Protein AF-A0A7S1FRH1-F1 (afdb_monomer)

Mean predicted aligned error: 16.36 Å

Organism: NCBI:txid216773

InterPro domains:
  IPR002782 Mut7-C RNAse domain [PF01927] (82-196)
  IPR052408 Exonuclease MUT-7-like [PTHR47765] (25-191)

Nearest PDB structures (foldseek):
  4v5o-assembly2_BV  TM=2.469E-01  e=6.487E+00  Tetrahymena thermophila

Sequence (197 aa):
DARRIAPWNWWMRDCENTEEEKEEEEGGARPQRPTKAREYVRRTEREEKRIRADPQYTSPERIFFQNRPPVRTEVAEELPRMRYLLDVTLNRLARWLRVIGVDAALETAEEEQRRTSTSPHFIIFDRCRRERRTLVTTSYKLLLRKDCPPGAHLVDPRASKERSLASLLLSHGAPVEPSRFLTRCTVCNGRIREVTD

Solvent-accessible surface area (backbone atoms only — not comparable to full-atom values): 12469 Å² total; per-residue (Å²): 137,82,78,87,72,82,71,79,78,70,76,76,73,71,80,84,76,85,88,86,84,87,82,88,80,85,89,76,100,62,87,75,75,77,51,72,66,59,54,49,54,55,48,52,55,51,50,52,53,53,51,67,67,38,94,84,54,72,52,73,68,56,54,54,64,75,64,57,72,79,84,75,90,73,83,86,86,68,71,83,76,71,30,38,35,26,42,67,92,41,51,70,58,36,29,52,38,8,40,51,39,39,52,36,42,65,54,48,73,66,42,50,52,41,62,74,42,92,56,92,64,51,64,58,41,55,49,23,63,76,69,64,26,36,42,36,35,70,55,66,75,58,64,72,37,90,74,44,57,82,78,51,42,80,42,65,83,84,52,54,70,68,57,45,50,51,50,57,30,59,77,67,69,54,82,87,47,80,91,34,41,59,40,20,34,55,86,79,51,44,76,56,73,91,78,85,133

Radius of gyration: 26.64 Å; Cα contacts (8 Å, |Δi|>4): 178; chains: 1; bounding box: 52×80×55 Å

Secondary structure (DSSP, 8-state):
----PPPGGGTTSSTT---------------PPPPHHHHHHHHHHHHHHHHHT-TT---HHHHHHHT------S--------EEEE-GGGHHHHHHHHHTT-EEEEPPHHHHHHHHSS-S--HHHHHHHHTT-EEEES-HHHHTSTTPPTT-EEPPTTS-HHHHHHHHHHHTT----GGGTTSB-TTT-PBP-----

Structure (mmCIF, N/CA/C/O backbone):
data_AF-A0A7S1FRH1-F1
#
_entry.id   AF-A0A7S1FRH1-F1
#
loop_
_atom_site.group_PDB
_atom_site.id
_atom_site.type_symbol
_atom_site.label_atom_id
_atom_site.label_alt_id
_atom_site.label_comp_id
_atom_site.label_asym_id
_atom_site.label_entity_id
_atom_site.label_seq_id
_atom_site.pdbx_PDB_ins_code
_atom_site.Cartn_x
_atom_site.Cartn_y
_atom_site.Cartn_z
_atom_site.occupancy
_atom_site.B_iso_or_equiv
_atom_site.auth_seq_id
_atom_site.auth_comp_id
_atom_site.auth_asym_id
_atom_site.auth_atom_id
_atom_site.pdbx_PDB_model_num
ATOM 1 N N . ASP A 1 1 ? -35.503 33.768 2.871 1.00 42.03 1 ASP A N 1
ATOM 2 C CA . ASP A 1 1 ? -34.164 34.178 3.336 1.00 42.03 1 ASP A CA 1
ATOM 3 C C . ASP A 1 1 ? -33.039 33.491 2.586 1.00 42.03 1 ASP A C 1
ATOM 5 O O . ASP A 1 1 ? -32.561 32.429 2.968 1.00 42.03 1 ASP A O 1
ATOM 9 N N . ALA A 1 2 ? -32.634 34.111 1.478 1.00 38.19 2 ALA A N 1
ATOM 10 C CA . ALA A 1 2 ? -31.498 33.688 0.674 1.00 38.19 2 ALA A CA 1
ATOM 11 C C . ALA A 1 2 ? -30.206 34.237 1.296 1.00 38.19 2 ALA A C 1
ATOM 13 O O . ALA A 1 2 ? -29.870 35.412 1.134 1.00 38.19 2 ALA A O 1
ATOM 14 N N . ARG A 1 3 ? -29.480 33.388 2.030 1.00 46.31 3 ARG A N 1
ATOM 15 C CA . ARG A 1 3 ? -28.110 33.691 2.462 1.00 46.31 3 ARG A CA 1
ATOM 16 C C . ARG A 1 3 ? -27.244 33.775 1.208 1.00 46.31 3 ARG A C 1
ATOM 18 O O . ARG A 1 3 ? -27.122 32.801 0.471 1.00 46.31 3 ARG A O 1
ATOM 25 N N . ARG A 1 4 ? -26.702 34.963 0.944 1.00 44.75 4 ARG A N 1
ATOM 26 C CA . ARG A 1 4 ? -25.815 35.246 -0.188 1.00 44.75 4 ARG A CA 1
ATOM 27 C C . ARG A 1 4 ? -24.555 34.387 -0.075 1.00 44.75 4 ARG A C 1
ATOM 29 O O . ARG A 1 4 ? -23.637 34.722 0.664 1.00 44.75 4 ARG A O 1
ATOM 36 N N . ILE A 1 5 ? -24.527 33.279 -0.804 1.00 50.09 5 ILE A N 1
ATOM 37 C CA . ILE A 1 5 ? -23.312 32.520 -1.089 1.00 50.09 5 ILE A CA 1
ATOM 38 C C . ILE A 1 5 ? -22.689 33.189 -2.315 1.00 50.09 5 ILE A C 1
ATOM 40 O O . ILE A 1 5 ? -23.324 33.254 -3.367 1.00 50.09 5 ILE A O 1
ATOM 44 N N . ALA A 1 6 ? -21.477 33.727 -2.186 1.00 41.53 6 ALA A N 1
ATOM 45 C CA . ALA A 1 6 ? -20.732 34.185 -3.353 1.00 41.53 6 ALA A CA 1
ATOM 46 C C . ALA A 1 6 ? -20.372 32.957 -4.219 1.00 41.53 6 ALA A C 1
ATOM 48 O O . ALA A 1 6 ? -19.821 31.989 -3.685 1.00 41.53 6 ALA A O 1
ATOM 49 N N . PRO A 1 7 ? -20.683 32.944 -5.527 1.00 40.53 7 PRO A N 1
ATOM 50 C CA . PRO A 1 7 ? -20.312 31.835 -6.388 1.00 40.53 7 PRO A CA 1
ATOM 51 C C . PRO A 1 7 ? -18.804 31.874 -6.650 1.00 40.53 7 PRO A C 1
ATOM 53 O O . PRO A 1 7 ? -18.269 32.879 -7.110 1.00 40.53 7 PRO A O 1
ATOM 56 N N . TRP A 1 8 ? -18.134 30.745 -6.421 1.00 45.72 8 TRP A N 1
ATOM 57 C CA . TRP A 1 8 ? -16.703 30.524 -6.673 1.00 45.72 8 TRP A CA 1
ATOM 58 C C . TRP A 1 8 ? -16.280 30.727 -8.147 1.00 45.72 8 TRP A C 1
ATOM 60 O O . TRP A 1 8 ? -15.094 30.763 -8.459 1.00 45.72 8 TRP A O 1
ATOM 70 N N . ASN A 1 9 ? -17.237 30.914 -9.060 1.00 44.22 9 ASN A N 1
ATOM 71 C CA . ASN A 1 9 ? -17.016 30.947 -10.507 1.00 44.22 9 ASN A CA 1
ATOM 72 C C . ASN A 1 9 ? -16.452 32.278 -11.044 1.00 44.22 9 ASN A C 1
ATOM 74 O O . ASN A 1 9 ? -16.172 32.370 -12.235 1.00 44.22 9 ASN A O 1
ATOM 78 N N . TRP A 1 10 ? -16.273 33.304 -10.205 1.00 41.53 10 TRP A N 1
ATOM 79 C CA . TRP A 1 10 ? -15.721 34.600 -10.635 1.00 41.53 10 TRP A CA 1
ATOM 80 C C . TRP A 1 10 ? -14.181 34.639 -10.631 1.00 41.53 10 TRP A C 1
ATOM 82 O O . TRP A 1 10 ? -13.584 35.444 -11.330 1.00 41.53 10 TRP A O 1
ATOM 92 N N . TRP A 1 11 ? -13.527 33.736 -9.891 1.00 46.59 11 TRP A N 1
ATOM 93 C CA . TRP A 1 11 ? -12.070 33.747 -9.685 1.00 46.59 11 TRP A CA 1
ATOM 94 C C . TRP A 1 11 ? -11.242 33.193 -10.854 1.00 46.59 11 TRP A C 1
ATOM 96 O O . TRP A 1 11 ? -10.048 33.458 -10.924 1.00 46.59 11 TRP A O 1
ATOM 106 N N . MET A 1 12 ? -11.840 32.417 -11.763 1.00 36.62 12 MET A N 1
ATOM 107 C CA . MET A 1 12 ? -11.086 31.705 -12.806 1.00 36.62 12 MET A CA 1
ATOM 108 C C . MET A 1 12 ? -11.053 32.407 -14.171 1.00 36.62 12 MET A C 1
ATOM 110 O O . MET A 1 12 ? -10.377 31.913 -15.065 1.00 36.62 12 MET A O 1
ATOM 114 N N . ARG A 1 13 ? -11.771 33.524 -14.364 1.00 42.50 13 ARG A N 1
ATOM 115 C CA . ARG A 1 13 ? -11.955 34.125 -15.702 1.00 42.50 13 ARG A CA 1
ATOM 116 C C . ARG A 1 13 ? -11.054 35.318 -16.036 1.00 42.50 13 ARG A C 1
ATOM 118 O O . ARG A 1 13 ? -10.971 35.658 -17.206 1.00 42.50 13 ARG A O 1
ATOM 125 N N . ASP A 1 14 ? -10.350 35.892 -15.060 1.00 43.25 14 ASP A N 1
ATOM 126 C CA . ASP A 1 14 ? -9.563 37.123 -15.269 1.00 43.25 14 ASP A CA 1
ATOM 127 C C . ASP A 1 14 ? -8.035 36.910 -15.243 1.00 43.25 14 ASP A C 1
ATOM 129 O O . ASP A 1 14 ? -7.277 37.865 -15.393 1.00 43.25 14 ASP A O 1
ATOM 133 N N . CYS A 1 15 ? -7.551 35.670 -15.093 1.00 42.31 15 CYS A N 1
ATOM 134 C CA . CYS A 1 15 ? -6.109 35.375 -15.112 1.00 42.31 15 CYS A CA 1
ATOM 135 C C . CYS A 1 15 ? -5.496 35.275 -16.522 1.00 42.31 15 CYS A C 1
ATOM 137 O O . CYS A 1 15 ? -4.286 35.112 -16.627 1.00 42.31 15 CYS A O 1
ATOM 139 N N . GLU A 1 16 ? -6.288 35.376 -17.593 1.00 40.81 16 GLU A N 1
ATOM 140 C CA . GLU A 1 16 ? -5.810 35.171 -18.972 1.00 40.81 16 GLU A CA 1
ATOM 141 C C . GLU A 1 16 ? -5.369 36.442 -19.718 1.00 40.81 16 GLU A C 1
ATOM 143 O O . GLU A 1 16 ? -4.969 36.336 -20.867 1.00 40.81 16 GLU A O 1
ATOM 148 N N . ASN A 1 17 ? -5.372 37.633 -19.107 1.00 43.00 17 ASN A N 1
ATOM 149 C CA . ASN A 1 17 ? -4.957 38.859 -19.806 1.00 43.00 17 ASN A CA 1
ATOM 150 C C . ASN A 1 17 ? -4.106 39.785 -18.931 1.00 43.00 17 ASN A C 1
ATOM 152 O O . ASN A 1 17 ? -4.596 40.813 -18.478 1.00 43.00 17 ASN A O 1
ATOM 156 N N . THR A 1 18 ? -2.830 39.455 -18.723 1.00 44.44 18 THR A N 1
ATOM 157 C CA . THR A 1 18 ? -1.786 40.450 -18.403 1.00 44.44 18 THR A CA 1
ATOM 158 C C . THR A 1 18 ? -0.398 39.895 -18.740 1.00 44.44 18 THR A C 1
ATOM 160 O O . THR A 1 18 ? 0.416 39.656 -17.851 1.00 44.44 18 THR A O 1
ATOM 163 N N . GLU A 1 19 ? -0.121 39.689 -20.022 1.00 47.28 19 GLU A N 1
ATOM 164 C CA . GLU A 1 19 ? 1.242 39.727 -20.557 1.00 47.28 19 GLU A CA 1
ATOM 165 C C . GLU A 1 19 ? 1.235 40.736 -21.699 1.00 47.28 19 GLU A C 1
ATOM 167 O O . GLU A 1 19 ? 0.733 40.429 -22.767 1.00 47.28 19 GLU A O 1
ATOM 172 N N . GLU A 1 20 ? 1.695 41.956 -21.429 1.00 49.91 20 GLU A N 1
ATOM 173 C CA . GLU A 1 20 ? 2.419 42.832 -22.361 1.00 49.91 20 GLU A CA 1
ATOM 174 C C . GLU A 1 20 ? 2.587 44.202 -21.700 1.00 49.91 20 GLU A C 1
ATOM 176 O O . GLU A 1 20 ? 1.616 44.849 -21.321 1.00 49.91 20 GLU A O 1
ATOM 181 N N . GLU A 1 21 ? 3.848 44.570 -21.463 1.00 45.78 21 GLU A N 1
ATOM 182 C CA . GLU A 1 21 ? 4.461 45.856 -21.836 1.00 45.78 21 GLU A CA 1
ATOM 183 C C . GLU A 1 21 ? 5.742 46.051 -21.005 1.00 45.78 21 G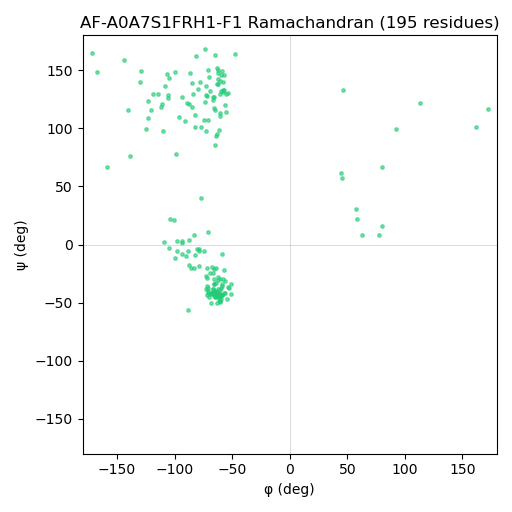LU A C 1
ATOM 185 O O . GLU A 1 21 ? 5.733 46.383 -19.817 1.00 45.78 21 GLU A O 1
ATOM 190 N N . LYS A 1 22 ? 6.873 45.777 -21.664 1.00 47.72 22 LYS A N 1
ATOM 191 C CA . LYS A 1 22 ? 8.167 46.394 -21.367 1.00 47.72 22 LYS A CA 1
ATOM 192 C C . LYS A 1 22 ? 8.148 47.789 -21.983 1.00 47.72 22 LYS A C 1
ATOM 194 O O . LYS A 1 22 ? 7.756 47.881 -23.136 1.00 47.72 22 LYS A O 1
ATOM 199 N N . GLU A 1 23 ? 8.690 48.786 -21.288 1.00 45.94 23 GLU A N 1
ATOM 200 C CA . GLU A 1 23 ? 9.647 49.729 -21.881 1.00 45.94 23 GLU A CA 1
ATOM 201 C C . GLU A 1 23 ? 10.352 50.588 -20.813 1.00 45.94 23 GLU A C 1
ATOM 203 O O . GLU A 1 23 ? 9.836 50.836 -19.721 1.00 45.94 23 GLU A O 1
ATOM 208 N N . GLU A 1 24 ? 11.589 50.923 -21.173 1.00 49.06 24 GLU A N 1
ATOM 209 C CA . GLU A 1 24 ? 12.577 51.883 -20.650 1.00 49.06 24 GLU A CA 1
ATOM 210 C C . GLU A 1 24 ? 11.959 53.290 -20.397 1.00 49.06 24 GLU A C 1
ATOM 212 O O . GLU A 1 24 ? 10.864 53.567 -20.863 1.00 49.06 24 GLU A O 1
ATOM 217 N N . GLU A 1 25 ? 12.485 54.282 -19.669 1.00 47.03 25 GLU A N 1
ATOM 218 C CA . GLU A 1 25 ? 13.816 54.692 -19.207 1.00 47.03 25 GLU A CA 1
ATOM 219 C C . GLU A 1 25 ? 13.632 55.881 -18.207 1.00 47.03 25 GLU A C 1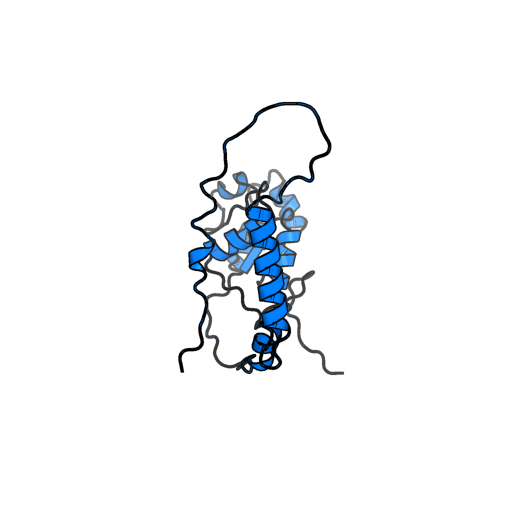
ATOM 221 O O . GLU A 1 25 ? 12.568 56.495 -18.138 1.00 47.03 25 GLU A O 1
ATOM 226 N N . GLU A 1 26 ? 14.692 56.182 -17.446 1.00 46.84 26 GLU A N 1
ATOM 227 C CA . GLU A 1 26 ? 15.150 57.480 -16.889 1.00 46.84 26 GLU A CA 1
ATOM 228 C C . GLU A 1 26 ? 14.235 58.514 -16.174 1.00 46.84 26 GLU A C 1
ATOM 230 O O . GLU A 1 26 ? 13.245 59.032 -16.677 1.00 46.84 26 GLU A O 1
ATOM 235 N N . GLY A 1 27 ? 14.744 58.991 -15.023 1.00 46.94 27 GLY A N 1
ATOM 236 C CA . GLY A 1 27 ? 14.661 60.409 -14.642 1.00 46.94 27 GLY A CA 1
ATOM 237 C C . GLY A 1 27 ? 13.467 60.862 -13.790 1.00 46.94 27 GLY A C 1
ATOM 238 O O . GLY A 1 27 ? 12.418 61.249 -14.293 1.00 46.94 27 GLY A O 1
ATOM 239 N N . GLY A 1 28 ? 13.689 60.987 -12.476 1.00 42.72 28 GLY A N 1
ATOM 240 C CA . GLY A 1 28 ? 12.886 61.850 -11.599 1.00 42.72 28 GLY A CA 1
ATOM 241 C C . GLY A 1 28 ? 12.042 61.108 -10.563 1.00 42.72 28 GLY A C 1
ATOM 242 O O . GLY A 1 28 ? 11.167 60.307 -10.881 1.00 42.72 28 GLY A O 1
ATOM 243 N N . ALA A 1 29 ? 12.280 61.420 -9.286 1.00 51.31 29 ALA A N 1
A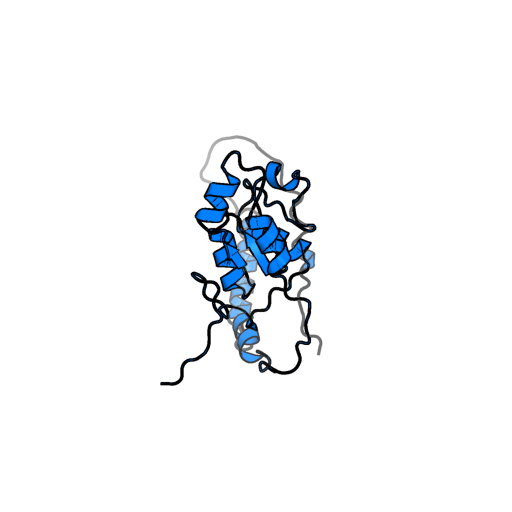TOM 244 C CA . ALA A 1 29 ? 11.495 60.934 -8.156 1.00 51.31 29 ALA A CA 1
AT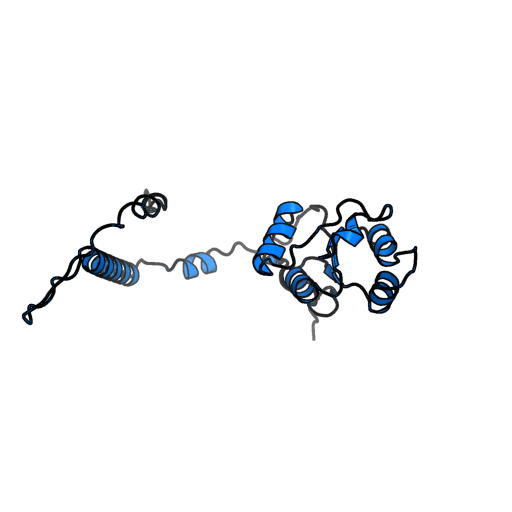OM 245 C C . ALA A 1 29 ? 10.054 61.475 -8.217 1.00 51.31 29 ALA A C 1
ATOM 247 O O . ALA A 1 29 ? 9.714 62.486 -7.605 1.00 51.31 29 ALA A O 1
ATOM 248 N N . ARG A 1 30 ? 9.189 60.783 -8.960 1.00 54.94 30 ARG A N 1
ATOM 249 C CA . ARG A 1 30 ? 7.737 60.954 -8.917 1.00 54.94 30 ARG A CA 1
ATOM 250 C C . ARG A 1 30 ? 7.152 59.749 -8.177 1.00 54.94 30 ARG A C 1
ATOM 252 O O . ARG A 1 30 ? 7.492 58.620 -8.528 1.00 54.94 30 ARG A O 1
ATOM 259 N N . PRO A 1 31 ? 6.297 59.932 -7.154 1.00 50.50 31 PRO A N 1
ATOM 260 C CA . PRO A 1 31 ? 5.700 58.799 -6.459 1.00 50.50 31 PRO A CA 1
ATOM 261 C C . PRO A 1 31 ? 4.877 57.987 -7.463 1.00 50.50 31 PRO A C 1
ATOM 263 O O . PRO A 1 31 ? 3.886 58.479 -8.009 1.00 50.50 31 PRO A O 1
ATOM 266 N N . GLN A 1 32 ? 5.323 56.758 -7.743 1.00 59.28 32 GLN A N 1
ATOM 267 C CA . GLN A 1 32 ? 4.631 55.842 -8.644 1.00 59.28 32 GLN A CA 1
ATOM 268 C C . GLN A 1 32 ? 3.201 55.644 -8.130 1.00 59.28 32 GLN A C 1
ATOM 270 O O . GLN A 1 32 ? 2.992 55.198 -6.996 1.00 59.28 32 GLN A O 1
ATOM 275 N N . ARG A 1 33 ? 2.205 56.001 -8.952 1.00 58.34 33 ARG A N 1
ATOM 276 C CA . ARG A 1 33 ? 0.802 55.698 -8.648 1.00 58.34 33 ARG A CA 1
ATOM 277 C C . ARG A 1 33 ? 0.677 54.179 -8.469 1.00 58.34 33 ARG A C 1
ATOM 279 O O . ARG A 1 33 ? 1.222 53.440 -9.289 1.00 58.34 33 ARG A O 1
ATOM 286 N N . PRO A 1 34 ? 0.005 53.692 -7.412 1.00 60.94 34 PRO A N 1
ATOM 287 C CA . PRO A 1 34 ? -0.174 52.260 -7.228 1.00 60.94 34 PRO A CA 1
ATOM 288 C C . PRO A 1 34 ? -0.885 51.680 -8.453 1.00 60.94 34 PRO A C 1
ATOM 290 O O . PRO A 1 34 ? -1.872 52.237 -8.928 1.00 60.94 34 PRO A O 1
ATOM 293 N N . THR A 1 35 ? -0.364 50.571 -8.976 1.00 70.06 35 THR A N 1
ATOM 294 C CA . THR A 1 35 ? -0.993 49.851 -10.086 1.00 70.06 35 THR A CA 1
ATOM 295 C C . THR A 1 35 ? -2.408 49.418 -9.690 1.00 70.06 35 THR A C 1
ATOM 297 O O . THR A 1 35 ? -2.666 49.130 -8.518 1.00 70.06 35 THR A O 1
ATOM 300 N N . LYS A 1 36 ? -3.331 49.332 -10.658 1.00 69.94 36 LYS A N 1
ATOM 301 C CA . LYS A 1 36 ? -4.733 48.925 -10.419 1.00 69.94 36 LYS A CA 1
ATOM 302 C C . LYS A 1 36 ? -4.840 47.613 -9.621 1.00 69.94 36 LYS A C 1
ATOM 304 O O . LYS A 1 36 ? -5.711 47.481 -8.767 1.00 69.94 36 LYS A O 1
ATOM 309 N N . ALA A 1 37 ? -3.896 46.688 -9.820 1.00 64.56 37 ALA A N 1
ATOM 310 C CA . ALA A 1 37 ? -3.788 45.443 -9.058 1.00 64.56 37 ALA A CA 1
ATOM 311 C C . ALA A 1 37 ? -3.527 45.667 -7.554 1.00 64.56 37 ALA A C 1
ATOM 313 O O . ALA A 1 37 ? -4.177 45.054 -6.710 1.00 64.56 37 ALA A O 1
ATOM 314 N N . ARG A 1 38 ? -2.623 46.588 -7.189 1.00 70.44 38 ARG A N 1
ATOM 315 C CA . ARG A 1 38 ? -2.344 46.927 -5.780 1.00 70.44 38 ARG A CA 1
ATOM 316 C C . ARG A 1 38 ? -3.538 47.585 -5.097 1.00 70.44 38 ARG A C 1
ATOM 318 O O . ARG A 1 38 ? -3.747 47.388 -3.901 1.00 70.44 38 ARG A O 1
ATOM 325 N N . GLU A 1 39 ? -4.309 48.372 -5.837 1.00 75.12 39 GLU A N 1
ATOM 326 C CA . GLU A 1 39 ? -5.514 49.015 -5.316 1.00 75.12 39 GLU A CA 1
ATOM 327 C C . GLU A 1 39 ? -6.652 48.004 -5.111 1.00 75.12 39 GLU A C 1
ATOM 329 O O . GLU A 1 39 ? -7.323 48.037 -4.078 1.00 75.12 39 GLU A O 1
ATOM 334 N N . TYR A 1 40 ? -6.792 47.040 -6.027 1.00 72.00 40 TYR A N 1
ATOM 335 C CA . TYR A 1 40 ? -7.721 45.920 -5.892 1.00 72.00 40 TYR A CA 1
ATOM 336 C C . TYR A 1 40 ? -7.415 45.061 -4.656 1.00 72.00 40 TYR A C 1
ATOM 338 O O . TYR A 1 40 ? -8.303 44.860 -3.831 1.00 72.00 40 TYR A O 1
ATOM 346 N N . VAL A 1 41 ? -6.155 44.649 -4.459 1.00 73.88 41 VAL A N 1
ATOM 347 C CA . VAL A 1 41 ? -5.734 43.853 -3.286 1.00 73.88 41 VAL A CA 1
ATOM 348 C C . VAL A 1 41 ? -6.004 44.594 -1.974 1.00 73.88 41 VAL A C 1
ATOM 350 O O . VAL A 1 41 ? -6.555 44.036 -1.031 1.00 73.88 41 VAL A O 1
ATOM 353 N N . ARG A 1 42 ? -5.698 45.895 -1.903 1.00 76.56 42 ARG A N 1
ATOM 354 C CA . ARG A 1 42 ? -5.994 46.689 -0.696 1.00 76.56 42 ARG A CA 1
ATOM 355 C C . ARG A 1 42 ? -7.492 46.798 -0.421 1.00 76.56 42 ARG A C 1
ATOM 357 O O . ARG A 1 42 ? -7.897 46.897 0.738 1.00 76.56 42 ARG A O 1
ATOM 364 N N . ARG A 1 43 ? -8.319 46.830 -1.470 1.00 74.81 43 ARG A N 1
ATOM 365 C CA . ARG A 1 43 ? -9.777 46.871 -1.342 1.00 74.81 43 ARG A CA 1
ATOM 366 C C . ARG A 1 43 ? -10.316 45.539 -0.828 1.00 74.81 43 ARG A C 1
ATOM 368 O O . ARG A 1 43 ? -11.110 45.561 0.107 1.00 74.81 43 ARG A O 1
ATOM 375 N N . THR A 1 44 ? -9.850 44.412 -1.364 1.00 70.38 44 THR A N 1
ATOM 376 C CA . THR A 1 44 ? -10.272 43.077 -0.913 1.00 70.38 44 THR A CA 1
ATOM 377 C C . THR A 1 44 ? -9.847 42.803 0.528 1.00 70.38 44 THR A C 1
ATOM 379 O O . THR A 1 44 ? -10.671 42.362 1.321 1.00 70.38 44 THR A O 1
ATOM 382 N N . GLU A 1 45 ? -8.630 43.179 0.928 1.00 80.06 45 GLU A N 1
ATOM 383 C CA . GLU A 1 45 ? -8.172 43.045 2.320 1.00 80.06 45 GLU A CA 1
ATOM 384 C C . GLU A 1 45 ? -9.011 43.872 3.308 1.00 80.06 45 GLU A C 1
ATOM 386 O O . GLU A 1 45 ? -9.272 43.441 4.435 1.00 80.06 45 GLU A O 1
ATOM 391 N N . ARG A 1 46 ? -9.438 45.080 2.913 1.00 81.12 46 ARG A N 1
ATOM 392 C CA . ARG A 1 46 ? -10.330 45.917 3.734 1.00 81.12 46 ARG A CA 1
ATOM 393 C C . ARG A 1 46 ? -11.721 45.306 3.849 1.00 81.12 46 ARG A C 1
ATOM 395 O O . ARG A 1 46 ? -12.289 45.324 4.939 1.00 81.12 46 ARG A O 1
ATOM 402 N N . GLU A 1 47 ? -12.246 44.767 2.753 1.00 77.25 47 GLU A N 1
ATOM 403 C CA . GLU A 1 47 ? -13.535 44.073 2.714 1.00 77.25 47 GLU A CA 1
ATOM 404 C C . GLU A 1 47 ? -13.511 42.833 3.626 1.00 77.25 47 GLU A C 1
ATOM 406 O O . GLU A 1 47 ? -1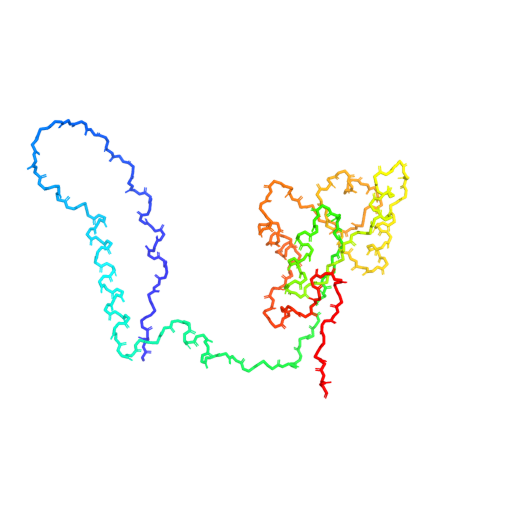4.371 42.689 4.492 1.00 77.25 47 GLU A O 1
ATOM 411 N N . GLU A 1 48 ? -12.474 41.994 3.533 1.00 76.19 48 GLU A N 1
ATOM 412 C CA . GLU A 1 48 ? -12.304 40.814 4.390 1.00 76.19 48 GLU A CA 1
ATOM 413 C C . GLU A 1 48 ? -12.179 41.175 5.870 1.00 76.19 48 GLU A C 1
ATOM 415 O O . GLU A 1 48 ? -12.808 40.537 6.718 1.00 76.19 48 GLU A O 1
ATOM 420 N N . LYS A 1 49 ? -11.399 42.212 6.204 1.00 81.19 49 LYS A N 1
ATOM 421 C CA . LYS A 1 49 ? -11.299 42.707 7.586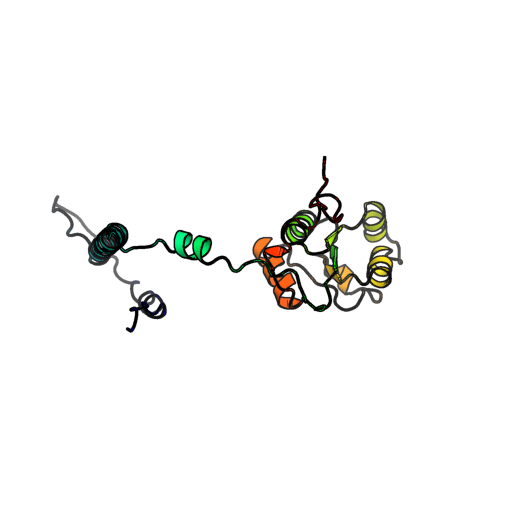 1.00 81.19 49 LYS A CA 1
ATOM 422 C C . LYS A 1 49 ? -12.651 43.171 8.112 1.00 81.19 49 LYS A C 1
ATOM 424 O O . LYS A 1 49 ? -12.964 42.913 9.269 1.00 81.19 49 LYS A O 1
ATOM 429 N N . ARG A 1 50 ? -13.454 43.825 7.270 1.00 81.00 50 ARG A N 1
ATOM 430 C CA . ARG A 1 50 ? -14.792 44.297 7.633 1.00 81.00 50 ARG A CA 1
ATOM 431 C C . ARG A 1 50 ? -15.760 43.137 7.858 1.00 81.00 50 ARG A C 1
ATOM 433 O O . ARG A 1 50 ? -16.482 43.159 8.845 1.00 81.00 50 ARG A O 1
ATOM 440 N N . ILE A 1 51 ? -15.722 42.113 7.005 1.00 75.38 51 ILE A N 1
ATOM 441 C CA . ILE A 1 51 ? -16.528 40.892 7.154 1.00 75.38 51 ILE A CA 1
ATOM 442 C C . ILE A 1 51 ? -16.146 40.146 8.439 1.00 75.38 51 ILE A C 1
ATOM 444 O O . ILE A 1 51 ? -17.023 39.752 9.195 1.00 75.38 51 ILE A O 1
ATOM 448 N N . ARG A 1 52 ? -14.849 39.994 8.735 1.00 75.69 52 ARG A N 1
ATOM 449 C CA . ARG A 1 52 ? -14.380 39.310 9.957 1.00 75.69 52 ARG A CA 1
ATOM 450 C C . ARG A 1 52 ? -14.669 40.076 11.249 1.00 75.69 52 ARG A C 1
ATOM 452 O O . ARG A 1 52 ? -14.707 39.454 12.306 1.00 75.69 52 ARG A O 1
ATOM 459 N N . ALA A 1 53 ? -14.815 41.398 11.175 1.00 78.81 53 ALA A N 1
ATOM 460 C CA . ALA A 1 53 ? -15.146 42.248 12.317 1.00 78.81 53 ALA A CA 1
ATOM 461 C C . ALA A 1 53 ? -16.653 42.289 12.627 1.00 78.81 53 ALA A C 1
ATOM 463 O O . ALA A 1 53 ? -17.037 42.838 13.659 1.00 78.81 53 ALA A O 1
ATOM 464 N N . ASP A 1 54 ? -17.502 41.736 11.756 1.00 81.19 54 ASP A N 1
ATOM 465 C CA . ASP A 1 54 ? -18.939 41.637 12.000 1.00 81.19 54 ASP A CA 1
ATOM 466 C C . ASP A 1 54 ? -19.206 40.672 13.178 1.00 81.19 54 ASP A C 1
ATOM 468 O O . ASP A 1 54 ? -18.792 39.511 13.121 1.00 81.19 54 ASP A O 1
ATOM 472 N N . PRO A 1 55 ? -19.913 41.098 14.243 1.00 76.62 55 PRO A N 1
ATOM 473 C CA . PRO A 1 55 ? -20.283 40.230 15.363 1.00 76.62 55 PRO A CA 1
ATOM 474 C C . PRO A 1 55 ? -21.099 38.994 14.956 1.00 76.62 55 PRO A C 1
ATOM 476 O O . PRO A 1 55 ? -21.135 38.010 15.696 1.00 76.62 55 PRO A O 1
ATOM 479 N N . GLN A 1 56 ? -21.765 39.038 13.799 1.00 76.06 56 GLN A N 1
ATOM 480 C CA . GLN A 1 56 ? -22.536 37.929 13.235 1.00 76.06 56 GLN A CA 1
ATOM 481 C C . GLN A 1 56 ? -21.690 36.998 12.351 1.00 76.06 56 GLN A C 1
ATOM 483 O O . GLN A 1 56 ? -22.182 35.955 11.915 1.00 76.06 56 GLN A O 1
ATOM 488 N N . TYR A 1 57 ? -20.419 37.328 12.093 1.00 70.69 57 TYR A N 1
ATOM 489 C CA . TYR A 1 57 ? -19.522 36.481 11.318 1.00 70.69 57 TYR A CA 1
ATOM 490 C C . TYR A 1 57 ? -19.070 35.268 12.133 1.00 70.69 57 TYR A C 1
ATOM 492 O O . TYR A 1 57 ? -18.226 35.332 13.029 1.00 70.69 57 TYR A O 1
ATOM 500 N N . THR A 1 58 ? -19.602 34.107 11.777 1.00 68.00 58 THR A N 1
ATOM 501 C CA . THR A 1 58 ? -19.074 32.819 12.220 1.00 68.00 58 THR A CA 1
ATOM 502 C C . THR A 1 58 ? -17.992 32.360 11.253 1.00 68.00 58 THR A C 1
ATOM 504 O O . THR A 1 58 ? -18.271 32.173 10.067 1.00 68.00 58 THR A O 1
ATOM 507 N N . SER A 1 59 ? -16.766 32.150 11.744 1.00 68.62 59 SER A N 1
ATOM 508 C CA . SER A 1 59 ? -15.690 31.644 10.890 1.00 68.62 59 SER A CA 1
ATOM 509 C C . SER A 1 59 ? -16.060 30.276 10.293 1.00 68.62 59 SER A C 1
ATOM 511 O O . SER A 1 59 ? -16.707 29.468 10.972 1.00 68.62 59 SER A O 1
ATOM 513 N N . PRO A 1 60 ? -15.631 29.973 9.055 1.00 65.81 60 PRO A N 1
ATOM 514 C CA . PRO A 1 60 ? -15.867 28.670 8.431 1.00 65.81 60 PRO A CA 1
ATOM 515 C C . PRO A 1 60 ? -15.416 27.491 9.305 1.00 65.81 60 PRO A C 1
ATOM 517 O O . PRO A 1 60 ? -16.109 26.482 9.398 1.00 65.81 60 PRO A O 1
ATOM 520 N N . GLU A 1 61 ? -14.300 27.651 10.021 1.00 61.59 61 GLU A N 1
ATOM 521 C CA . GLU A 1 61 ? -13.777 26.660 10.969 1.00 61.59 61 GLU A CA 1
ATOM 522 C C . GLU A 1 61 ? -14.736 26.416 12.142 1.00 61.59 61 GLU A C 1
ATOM 524 O O . GLU A 1 61 ? -14.970 25.275 12.540 1.00 61.59 61 GLU A O 1
ATOM 529 N N . ARG A 1 62 ? -15.348 27.479 12.678 1.00 62.38 62 ARG A N 1
ATOM 530 C CA . ARG A 1 62 ? -16.291 27.385 13.798 1.00 62.38 62 ARG A CA 1
ATOM 531 C C . ARG A 1 62 ? -17.612 26.745 13.371 1.00 62.38 62 ARG A C 1
ATOM 533 O O . ARG A 1 62 ? -18.151 25.934 14.121 1.00 62.38 62 ARG A O 1
ATOM 540 N N . ILE A 1 63 ? -18.083 27.034 12.154 1.00 63.09 63 ILE A N 1
ATOM 541 C CA . ILE A 1 63 ? -19.247 26.368 11.540 1.00 63.09 63 ILE A CA 1
ATOM 542 C C . ILE A 1 63 ? -18.978 24.867 11.377 1.00 63.09 63 ILE A C 1
ATOM 544 O O . ILE A 1 63 ? -19.855 24.051 11.667 1.00 63.09 63 ILE A O 1
ATOM 548 N N . PHE A 1 64 ? -17.767 24.501 10.949 1.00 56.34 64 PHE A N 1
ATOM 549 C CA . PHE A 1 64 ? -17.361 23.109 10.766 1.00 56.34 64 PHE A CA 1
ATOM 550 C C . PHE A 1 64 ? -17.316 22.335 12.093 1.00 56.34 64 PHE A C 1
ATOM 552 O O . PHE A 1 64 ? -17.785 21.201 12.160 1.00 56.34 64 PHE A O 1
ATOM 559 N N . PHE A 1 65 ? -16.820 22.956 13.169 1.00 58.25 65 PHE A N 1
ATOM 560 C CA . PHE A 1 65 ? -16.785 22.338 14.500 1.00 58.25 65 PHE A CA 1
ATOM 561 C C . PHE A 1 65 ? -18.169 22.208 15.149 1.00 58.25 65 PHE A C 1
ATOM 563 O O . PHE A 1 65 ? -18.463 21.173 15.744 1.00 58.25 65 PHE A O 1
ATOM 570 N N . GLN A 1 66 ? -19.022 23.231 15.039 1.00 61.91 66 GLN A N 1
ATOM 571 C CA . GLN A 1 66 ? -20.340 23.241 15.690 1.00 61.91 66 GLN A CA 1
ATOM 572 C C . GLN A 1 66 ? -21.352 22.303 15.027 1.00 61.91 66 GLN A C 1
ATOM 574 O O . GLN A 1 66 ? -22.242 21.799 15.702 1.00 61.91 66 GLN A O 1
ATOM 579 N N . ASN A 1 67 ? -21.200 22.036 13.728 1.00 58.25 67 ASN A N 1
ATOM 580 C CA . ASN A 1 67 ? -22.097 21.158 12.978 1.00 58.25 67 ASN A CA 1
ATOM 581 C C . ASN A 1 67 ? -21.488 19.783 12.704 1.00 58.25 67 ASN A C 1
ATOM 583 O O . ASN A 1 67 ? -21.910 19.121 11.757 1.00 58.25 67 ASN A O 1
ATOM 587 N N . ARG A 1 68 ? -20.494 19.342 13.490 1.00 48.88 68 ARG A N 1
ATOM 588 C CA . ARG A 1 68 ? -19.950 17.990 13.348 1.00 48.88 68 ARG A CA 1
ATOM 589 C C . ARG A 1 68 ? -21.091 17.000 13.610 1.00 48.88 68 ARG A C 1
ATOM 591 O O . ARG A 1 68 ? -21.545 16.919 14.753 1.00 48.88 68 ARG A O 1
ATOM 598 N N . PRO A 1 69 ? -21.581 16.267 12.594 1.00 46.53 69 PRO A N 1
ATOM 599 C CA . PRO A 1 69 ? -22.641 15.305 12.829 1.00 46.53 69 PRO A CA 1
ATOM 600 C C . PRO A 1 69 ? -22.132 14.268 13.840 1.00 46.53 69 PRO A C 1
ATOM 602 O O . PRO A 1 69 ? -20.952 13.894 13.776 1.00 46.53 69 PRO A O 1
ATOM 605 N N . PRO A 1 70 ? -22.974 13.810 14.786 1.00 50.78 70 PRO A N 1
ATOM 606 C CA . PRO A 1 70 ? -22.590 12.726 15.675 1.00 50.78 70 PRO A CA 1
ATOM 607 C C . PRO A 1 70 ? -22.178 11.536 14.811 1.00 50.78 70 PRO A C 1
ATOM 609 O O . PRO A 1 70 ? -22.889 11.172 13.871 1.00 50.78 70 PRO A O 1
ATOM 612 N N . VAL A 1 71 ? -21.005 10.966 15.097 1.00 50.78 71 VAL A N 1
ATOM 613 C CA . VAL A 1 71 ? -20.512 9.768 14.414 1.00 50.78 71 VAL A CA 1
ATOM 614 C C . VAL A 1 71 ? -21.482 8.642 14.755 1.00 50.78 71 VAL A C 1
ATOM 616 O O . VAL A 1 71 ? -21.386 8.017 15.806 1.00 50.78 71 VAL A O 1
ATOM 619 N N . ARG A 1 72 ? -22.481 8.434 13.896 1.00 45.44 72 ARG A N 1
ATOM 620 C CA . ARG A 1 72 ? -23.349 7.265 13.952 1.00 45.44 72 ARG A CA 1
ATOM 621 C C . ARG A 1 72 ? -22.522 6.089 13.459 1.00 45.44 72 ARG A C 1
ATOM 623 O O . ARG A 1 72 ? -22.332 5.905 12.261 1.00 45.44 72 ARG A O 1
ATOM 630 N N . THR A 1 73 ? -21.983 5.343 14.412 1.00 55.28 73 THR A N 1
ATOM 631 C CA . THR A 1 73 ? -21.150 4.154 14.211 1.00 55.28 73 THR A CA 1
ATOM 632 C C . THR A 1 73 ? -21.996 2.943 13.838 1.00 55.28 73 THR A C 1
ATOM 634 O O . THR A 1 73 ? -21.757 1.870 14.360 1.00 55.28 73 THR A O 1
ATOM 637 N N . GLU A 1 74 ? -23.022 3.061 12.998 1.00 55.38 74 GLU A N 1
ATOM 638 C CA . GLU A 1 74 ? -23.882 1.909 12.720 1.00 55.38 74 GLU A CA 1
ATOM 639 C C . GLU A 1 74 ? -24.257 1.882 11.237 1.00 55.38 74 GLU A C 1
ATOM 641 O O . GLU A 1 74 ? -24.924 2.777 10.726 1.00 55.38 74 GLU A O 1
ATOM 646 N N . VAL A 1 75 ? -23.784 0.819 10.576 1.00 46.00 75 VAL A N 1
ATOM 647 C CA . VAL A 1 75 ? -24.037 0.394 9.188 1.00 46.00 75 VAL A CA 1
ATOM 648 C C . VAL A 1 75 ? -23.238 1.107 8.079 1.00 46.00 75 VAL A C 1
ATOM 650 O O . VAL A 1 75 ? -23.786 1.761 7.200 1.00 46.00 75 VAL A O 1
ATOM 653 N N . ALA A 1 76 ? -21.916 0.902 8.051 1.00 47.16 76 ALA A N 1
ATOM 654 C CA . ALA A 1 76 ? -21.158 0.959 6.795 1.00 47.16 76 ALA A CA 1
ATOM 655 C C . ALA A 1 76 ? -20.934 -0.477 6.298 1.00 47.16 76 ALA A C 1
ATOM 657 O O . ALA A 1 76 ? -19.865 -1.060 6.512 1.00 47.16 76 ALA A O 1
ATOM 658 N N . GLU A 1 77 ? -21.969 -1.069 5.700 1.00 47.66 77 GLU A N 1
ATOM 659 C CA . GLU A 1 77 ? -21.854 -2.335 4.973 1.00 47.66 77 GLU A CA 1
ATOM 660 C C . GLU A 1 77 ? -20.925 -2.153 3.761 1.00 47.66 77 GLU A C 1
ATOM 662 O O . GLU A 1 77 ? -21.277 -1.640 2.706 1.00 47.66 77 GLU A O 1
ATOM 667 N N . GLU A 1 78 ? -19.668 -2.501 4.022 1.00 54.28 78 GLU A N 1
ATOM 668 C CA . GLU A 1 78 ? -18.728 -3.240 3.180 1.00 54.28 78 GLU A CA 1
ATOM 669 C C . GLU A 1 78 ? -18.619 -2.866 1.697 1.00 54.28 78 GLU A C 1
ATOM 671 O O . GLU A 1 78 ? -18.682 -3.722 0.815 1.00 54.28 78 GLU A O 1
ATOM 676 N N . LEU A 1 79 ? -18.221 -1.622 1.406 1.00 51.69 79 LEU A N 1
ATOM 677 C CA . LEU A 1 79 ? -17.333 -1.454 0.254 1.00 51.69 79 LEU A CA 1
ATOM 678 C C . LEU A 1 79 ? -16.125 -2.396 0.440 1.00 51.69 79 LEU A C 1
ATOM 680 O O . LEU A 1 79 ? -15.525 -2.402 1.528 1.00 51.69 79 LEU A O 1
ATOM 684 N N . PRO A 1 80 ? -15.756 -3.200 -0.578 1.00 58.16 80 PRO A N 1
ATOM 685 C CA . PRO A 1 80 ? -14.648 -4.134 -0.471 1.00 58.16 80 PRO A CA 1
ATOM 686 C C . PRO A 1 80 ? -13.392 -3.368 -0.065 1.00 58.16 80 PRO A C 1
ATOM 688 O O . PRO A 1 80 ? -12.887 -2.500 -0.779 1.00 58.16 80 PRO A O 1
ATOM 691 N N . ARG A 1 81 ? -12.905 -3.655 1.146 1.00 77.94 81 ARG A N 1
ATOM 692 C CA . ARG A 1 81 ? -11.781 -2.924 1.726 1.00 77.94 81 ARG A CA 1
ATOM 693 C C . ARG A 1 81 ? -10.515 -3.306 0.974 1.00 77.94 81 ARG A C 1
ATOM 695 O O . ARG A 1 81 ? -9.988 -4.401 1.172 1.00 77.94 81 ARG A O 1
ATOM 702 N N . MET A 1 82 ? -10.019 -2.386 0.151 1.00 89.06 82 MET A N 1
ATOM 703 C CA . MET A 1 82 ? -8.754 -2.565 -0.554 1.00 89.06 82 MET A CA 1
ATOM 704 C C . MET A 1 82 ? -7.621 -2.801 0.444 1.00 89.06 82 MET A C 1
ATOM 706 O O . MET A 1 82 ? -7.476 -2.088 1.444 1.00 89.06 82 MET A O 1
ATOM 710 N N . ARG A 1 83 ? -6.831 -3.838 0.168 1.00 94.75 83 ARG A N 1
ATOM 711 C CA . ARG A 1 83 ? -5.632 -4.188 0.925 1.00 94.75 83 ARG A CA 1
ATOM 712 C C . ARG A 1 83 ? -4.449 -4.107 -0.016 1.00 94.75 83 ARG A C 1
ATOM 714 O O . ARG A 1 83 ? -4.478 -4.716 -1.080 1.00 94.75 83 ARG A O 1
ATOM 721 N N . TYR A 1 84 ? -3.407 -3.402 0.388 1.00 97.25 84 TYR A N 1
ATOM 722 C CA . TYR A 1 84 ? -2.212 -3.219 -0.426 1.00 97.25 84 TYR A CA 1
ATOM 723 C C . TYR A 1 84 ? -1.047 -4.043 0.119 1.00 97.25 84 TYR A C 1
ATOM 725 O O . TYR A 1 84 ? -0.929 -4.250 1.334 1.00 97.25 84 TYR A O 1
ATOM 733 N N . LEU A 1 85 ? -0.196 -4.518 -0.785 1.00 97.69 85 LEU A N 1
ATOM 734 C CA . LEU A 1 85 ? 1.151 -5.001 -0.502 1.00 97.69 85 LEU A CA 1
ATOM 735 C C . LEU A 1 85 ? 2.114 -4.140 -1.316 1.00 97.69 85 LEU A C 1
ATOM 737 O O . LEU A 1 85 ? 2.035 -4.124 -2.540 1.00 97.69 85 LEU A O 1
ATOM 741 N N . LEU A 1 86 ? 2.964 -3.380 -0.638 1.00 97.75 86 LEU A N 1
ATOM 742 C CA . LEU A 1 86 ? 3.886 -2.439 -1.260 1.00 97.75 86 LEU A CA 1
ATOM 743 C C . LEU A 1 86 ? 5.305 -3.004 -1.243 1.00 97.75 86 LEU A C 1
ATOM 745 O O . LEU A 1 86 ? 5.702 -3.611 -0.248 1.00 97.75 86 LEU A O 1
ATOM 749 N N . ASP A 1 87 ? 6.078 -2.756 -2.299 1.00 94.69 87 ASP A N 1
ATOM 750 C CA . ASP A 1 87 ? 7.523 -3.006 -2.255 1.00 94.69 87 ASP A CA 1
ATOM 751 C C . ASP A 1 87 ? 8.230 -2.080 -1.239 1.00 94.69 87 ASP A C 1
ATOM 753 O O . ASP A 1 87 ? 7.686 -1.057 -0.802 1.00 94.69 87 ASP A O 1
ATOM 757 N N . VAL A 1 88 ? 9.455 -2.429 -0.843 1.00 94.19 88 VAL A N 1
ATOM 758 C CA . VAL A 1 88 ? 10.203 -1.745 0.222 1.00 94.19 88 VAL A CA 1
ATOM 759 C C . VAL A 1 88 ? 10.480 -0.279 -0.121 1.00 94.19 88 VAL A C 1
ATOM 761 O O . VAL A 1 88 ? 10.537 0.578 0.767 1.00 94.19 88 VAL A O 1
ATOM 764 N N . THR A 1 89 ? 10.577 0.044 -1.417 1.00 92.69 89 THR A N 1
ATOM 765 C CA . THR A 1 89 ? 10.858 1.402 -1.906 1.00 92.69 89 THR A CA 1
ATOM 766 C C . THR A 1 89 ? 9.705 2.361 -1.608 1.00 92.69 89 THR A C 1
ATOM 768 O O . THR A 1 89 ? 9.886 3.579 -1.531 1.00 92.69 89 THR A O 1
ATOM 771 N N . LEU A 1 90 ? 8.515 1.815 -1.351 1.00 96.62 90 LEU A N 1
ATOM 772 C CA . LEU A 1 90 ? 7.289 2.543 -1.063 1.00 96.62 90 LEU A CA 1
ATOM 773 C C . LEU A 1 90 ? 6.945 2.595 0.436 1.00 96.62 90 LEU A C 1
ATOM 775 O O . LEU A 1 90 ? 5.808 2.907 0.795 1.00 96.62 90 LEU A O 1
ATOM 779 N N . ASN A 1 91 ? 7.913 2.390 1.338 1.00 96.19 91 ASN A N 1
ATOM 780 C CA . ASN A 1 91 ? 7.704 2.443 2.796 1.00 96.19 91 ASN A CA 1
ATOM 781 C C . ASN A 1 91 ? 6.986 3.727 3.268 1.00 96.19 91 ASN A C 1
ATOM 783 O O . ASN A 1 91 ? 6.054 3.675 4.071 1.00 96.19 91 ASN A O 1
ATOM 787 N N . ARG A 1 92 ? 7.355 4.898 2.727 1.00 96.25 92 ARG A N 1
ATOM 788 C CA . ARG A 1 92 ? 6.682 6.167 3.064 1.00 96.25 92 ARG A CA 1
ATOM 789 C C . ARG A 1 92 ? 5.208 6.166 2.648 1.00 96.25 92 ARG A C 1
ATOM 791 O O . ARG A 1 92 ? 4.362 6.589 3.430 1.00 96.25 92 ARG A O 1
ATOM 798 N N . LEU A 1 93 ? 4.901 5.653 1.456 1.00 97.31 93 LEU A N 1
ATOM 799 C CA . LEU A 1 93 ? 3.528 5.542 0.964 1.00 97.31 93 LEU A CA 1
ATOM 800 C C . LEU A 1 93 ? 2.719 4.547 1.810 1.00 97.31 93 LEU A C 1
ATOM 802 O O . LEU A 1 93 ? 1.582 4.839 2.172 1.00 97.31 93 LEU A O 1
ATOM 806 N N . ALA A 1 94 ? 3.324 3.425 2.210 1.00 97.44 94 ALA A N 1
ATOM 807 C CA . ALA A 1 94 ? 2.698 2.450 3.102 1.00 97.44 94 ALA A CA 1
ATOM 808 C C . ALA A 1 94 ? 2.312 3.078 4.451 1.00 97.44 94 ALA A C 1
ATOM 810 O O . ALA A 1 94 ? 1.199 2.875 4.936 1.00 97.44 94 ALA A O 1
ATOM 811 N N . ARG A 1 95 ? 3.198 3.890 5.042 1.00 97.56 95 ARG A N 1
ATOM 812 C CA . ARG A 1 95 ? 2.905 4.629 6.282 1.00 97.56 95 ARG A CA 1
ATOM 813 C C . ARG A 1 95 ? 1.730 5.585 6.108 1.00 97.56 95 ARG A C 1
ATOM 815 O O . ARG A 1 95 ? 0.865 5.628 6.974 1.00 97.56 95 ARG A O 1
ATOM 822 N N . TRP A 1 96 ? 1.667 6.311 4.996 1.00 97.44 96 TRP A N 1
ATOM 823 C CA . TRP A 1 96 ? 0.575 7.249 4.722 1.00 97.44 96 TRP A CA 1
ATOM 824 C C . TRP A 1 96 ? -0.766 6.551 4.509 1.00 97.44 96 TRP A C 1
ATOM 826 O O . TRP A 1 96 ? -1.765 6.977 5.080 1.00 97.44 96 TRP A O 1
ATOM 836 N N . LEU A 1 97 ? -0.779 5.430 3.786 1.00 97.00 97 LEU A N 1
ATOM 837 C CA . LEU A 1 97 ? -1.966 4.581 3.660 1.00 97.00 97 LEU A CA 1
ATOM 838 C C . LEU A 1 97 ? -2.468 4.113 5.037 1.00 97.00 97 LEU A C 1
ATOM 840 O O . LEU A 1 97 ? -3.665 4.157 5.312 1.00 97.00 97 LEU A O 1
ATOM 844 N N . ARG A 1 98 ? -1.561 3.736 5.945 1.00 96.81 98 ARG A N 1
ATOM 845 C CA . ARG A 1 98 ? -1.928 3.342 7.317 1.00 96.81 98 ARG A CA 1
ATOM 846 C C . ARG A 1 98 ? -2.493 4.507 8.129 1.00 96.81 98 ARG A C 1
ATOM 848 O O . ARG A 1 98 ? -3.454 4.296 8.863 1.00 96.81 98 ARG A O 1
ATOM 855 N N . VAL A 1 99 ? -1.953 5.724 7.975 1.00 96.75 99 VAL A N 1
ATOM 856 C CA . VAL A 1 99 ? -2.488 6.936 8.630 1.00 96.75 99 VAL A CA 1
ATOM 857 C C . VAL A 1 99 ? -3.955 7.146 8.269 1.00 96.75 99 VAL A C 1
ATOM 859 O O . VAL A 1 99 ? -4.753 7.423 9.158 1.00 96.75 99 VAL A O 1
ATOM 862 N N . ILE A 1 100 ? -4.334 6.938 7.006 1.00 95.38 100 ILE A N 1
ATOM 863 C CA . ILE A 1 100 ? -5.729 7.068 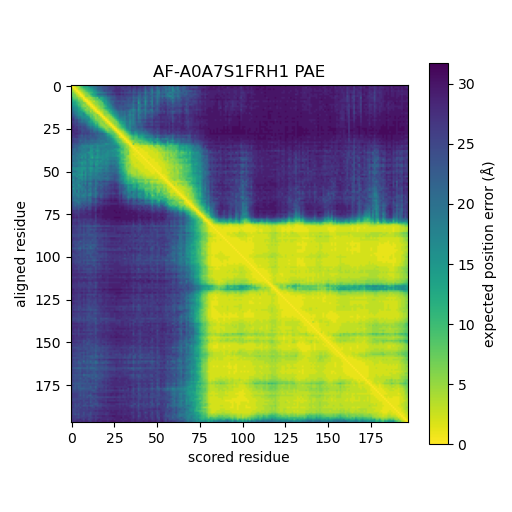6.556 1.00 95.38 100 ILE A CA 1
ATOM 864 C C . ILE A 1 100 ? -6.586 5.810 6.813 1.00 95.38 100 ILE A C 1
ATOM 866 O O . ILE A 1 100 ? -7.721 5.727 6.353 1.00 95.38 100 ILE A O 1
ATOM 870 N N . GLY A 1 101 ? -6.068 4.811 7.540 1.00 94.25 101 GLY A N 1
ATOM 871 C CA . GLY A 1 101 ? -6.821 3.608 7.923 1.00 94.25 101 GLY A CA 1
ATOM 872 C C . GLY A 1 101 ? -6.942 2.533 6.841 1.00 94.25 101 GLY A C 1
ATOM 873 O O . GLY A 1 101 ? -7.792 1.632 6.944 1.00 94.25 101 GLY A O 1
ATOM 874 N N . VAL A 1 102 ? -6.112 2.613 5.800 1.00 95.06 102 VAL A N 1
ATOM 875 C CA . VAL A 1 102 ? -6.010 1.597 4.750 1.00 95.06 102 VAL A CA 1
ATOM 876 C C . VAL A 1 102 ? -5.047 0.495 5.190 1.00 95.06 102 VAL A C 1
ATOM 878 O O . VAL A 1 102 ? -3.994 0.747 5.774 1.00 95.06 102 VAL A O 1
ATOM 881 N N . ASP A 1 103 ? -5.415 -0.754 4.905 1.00 95.62 103 ASP A N 1
ATOM 882 C CA . ASP A 1 103 ? -4.586 -1.915 5.213 1.00 95.62 103 ASP A CA 1
ATOM 883 C C . ASP A 1 103 ? -3.443 -2.027 4.195 1.00 95.62 103 ASP A C 1
ATOM 885 O O . ASP A 1 103 ? -3.636 -2.499 3.075 1.00 95.62 103 ASP A O 1
ATOM 889 N N . ALA A 1 104 ? -2.250 -1.595 4.591 1.00 97.00 104 ALA A N 1
ATOM 890 C CA . ALA A 1 104 ? -1.073 -1.572 3.732 1.00 97.00 104 ALA A CA 1
ATOM 891 C C . ALA A 1 104 ? 0.071 -2.368 4.368 1.00 97.00 104 ALA A C 1
ATOM 893 O O . ALA A 1 104 ? 0.685 -1.944 5.352 1.00 97.00 104 ALA A O 1
ATOM 894 N N . ALA A 1 105 ? 0.378 -3.529 3.800 1.00 97.44 105 ALA A N 1
ATOM 895 C CA . ALA A 1 105 ? 1.557 -4.311 4.149 1.00 97.44 105 ALA A CA 1
ATOM 896 C C . ALA A 1 105 ? 2.762 -3.837 3.327 1.00 97.44 105 ALA A C 1
ATOM 898 O O . ALA A 1 105 ? 2.606 -3.405 2.189 1.00 97.44 105 ALA A O 1
ATOM 899 N N . LEU A 1 106 ? 3.951 -3.922 3.917 1.00 97.12 106 LEU A N 1
ATOM 900 C CA . LEU A 1 106 ? 5.213 -3.778 3.195 1.00 97.12 106 LEU A CA 1
ATOM 901 C C . LEU A 1 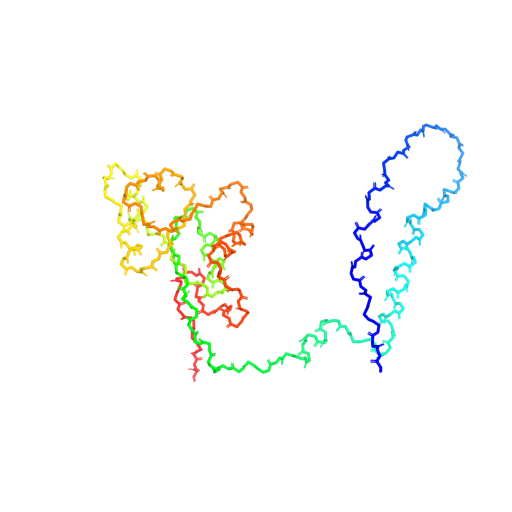106 ? 5.756 -5.184 2.918 1.00 97.12 106 LEU A C 1
ATOM 903 O O . LEU A 1 106 ? 5.504 -6.099 3.717 1.00 97.12 106 LEU A O 1
ATOM 907 N N . GLU A 1 107 ? 6.472 -5.358 1.813 1.00 95.50 107 GLU A N 1
ATOM 908 C CA . GLU A 1 107 ? 7.265 -6.563 1.589 1.00 95.50 107 GLU A CA 1
ATOM 909 C C . GLU A 1 107 ? 8.274 -6.749 2.732 1.00 95.50 107 GLU A C 1
ATOM 911 O O . GLU A 1 107 ? 8.758 -5.793 3.344 1.00 95.50 107 GLU A O 1
ATOM 916 N N . THR A 1 108 ? 8.529 -8.002 3.069 1.00 95.25 108 THR A N 1
ATOM 917 C CA . THR A 1 108 ? 9.534 -8.399 4.055 1.00 95.25 108 THR A CA 1
ATOM 918 C C . THR A 1 108 ? 10.926 -8.415 3.425 1.00 95.25 108 THR A C 1
ATOM 920 O O . THR A 1 108 ? 11.064 -8.495 2.206 1.00 95.25 108 THR A O 1
ATOM 923 N N . ALA A 1 109 ? 11.969 -8.398 4.259 1.00 93.62 109 ALA A N 1
ATOM 924 C CA . ALA A 1 109 ? 13.351 -8.491 3.784 1.00 93.62 109 ALA A CA 1
ATOM 925 C C . ALA A 1 109 ? 13.612 -9.785 2.983 1.00 93.62 109 ALA A C 1
ATOM 927 O O . ALA A 1 109 ? 14.327 -9.766 1.985 1.00 93.62 109 ALA A O 1
ATOM 928 N N . GLU A 1 110 ? 12.986 -10.900 3.376 1.00 92.75 110 GLU A N 1
ATOM 929 C CA . GLU A 1 110 ? 13.075 -12.162 2.635 1.00 92.75 110 GLU A CA 1
ATOM 930 C C . GLU A 1 110 ? 12.406 -12.058 1.254 1.00 92.75 110 GLU A C 1
ATOM 932 O O . GLU A 1 110 ? 12.976 -12.490 0.249 1.00 92.75 110 GLU A O 1
ATOM 937 N N . GLU A 1 111 ? 11.216 -11.451 1.182 1.00 93.94 111 GLU A N 1
ATOM 938 C CA . GLU A 1 111 ? 10.508 -11.217 -0.083 1.00 93.94 111 GLU A CA 1
ATOM 939 C C . GLU A 1 111 ? 11.315 -10.308 -1.019 1.00 93.94 111 GLU A C 1
ATOM 941 O O . GLU A 1 111 ? 11.442 -10.622 -2.204 1.00 93.94 111 GLU A O 1
ATOM 946 N N . GLU A 1 112 ? 11.913 -9.234 -0.496 1.00 93.00 112 GLU A N 1
ATOM 947 C CA . GLU A 1 112 ? 12.800 -8.340 -1.246 1.00 93.00 112 GLU A CA 1
ATOM 948 C C . GLU A 1 112 ? 14.027 -9.084 -1.790 1.00 93.00 112 GLU A C 1
ATOM 950 O O . GLU A 1 112 ? 14.350 -8.984 -2.980 1.00 93.00 112 GLU A O 1
ATOM 955 N N . GLN A 1 113 ? 14.708 -9.857 -0.941 1.00 91.62 113 GLN A N 1
ATOM 956 C CA . GLN A 1 113 ? 15.900 -10.606 -1.333 1.00 91.62 113 GLN A CA 1
ATOM 957 C C . GLN A 1 113 ? 15.569 -11.632 -2.422 1.00 91.62 113 GLN A C 1
ATOM 959 O O . GLN A 1 113 ? 16.259 -11.726 -3.437 1.00 91.62 113 GLN A O 1
ATOM 964 N N . ARG A 1 114 ? 14.465 -12.370 -2.268 1.00 90.19 114 ARG A N 1
ATOM 965 C CA . ARG A 1 114 ? 13.996 -13.326 -3.280 1.00 90.19 114 ARG A CA 1
ATOM 966 C C . ARG A 1 114 ? 13.610 -12.631 -4.579 1.00 90.19 114 ARG A C 1
ATOM 968 O O . ARG A 1 114 ? 13.963 -13.128 -5.644 1.00 90.19 114 ARG A O 1
ATOM 975 N N . ARG A 1 115 ? 12.957 -11.470 -4.504 1.00 88.62 115 ARG A N 1
ATOM 976 C CA . ARG A 1 115 ? 12.564 -10.664 -5.668 1.00 88.62 115 ARG A CA 1
ATOM 977 C C . ARG A 1 115 ? 13.761 -10.106 -6.441 1.00 88.62 115 ARG A C 1
ATOM 979 O O . ARG A 1 115 ? 13.668 -9.950 -7.655 1.00 88.62 115 ARG A O 1
ATOM 986 N N . THR A 1 116 ? 14.849 -9.761 -5.759 1.00 87.50 116 THR A N 1
ATOM 987 C CA . THR A 1 116 ? 16.069 -9.211 -6.382 1.00 87.50 116 THR A CA 1
ATOM 988 C C . THR A 1 116 ? 17.055 -10.288 -6.840 1.00 87.50 116 THR A C 1
ATOM 990 O O . THR A 1 116 ? 17.905 -10.016 -7.684 1.00 87.50 116 THR A O 1
ATOM 993 N N . SER A 1 117 ? 16.915 -11.518 -6.343 1.00 87.19 117 SER A N 1
ATOM 994 C CA . SER A 1 117 ? 17.683 -12.681 -6.794 1.00 87.19 117 SER A CA 1
ATOM 995 C C . SER A 1 117 ? 17.248 -13.198 -8.176 1.00 87.19 117 SER A C 1
ATOM 997 O O . SER A 1 117 ? 16.166 -12.885 -8.669 1.00 87.19 117 SER A O 1
ATOM 999 N N . THR A 1 118 ? 18.045 -14.089 -8.774 1.00 81.00 118 THR A N 1
ATOM 1000 C CA . THR A 1 118 ? 17.728 -14.804 -10.033 1.00 81.00 118 THR A CA 1
ATOM 1001 C C . THR A 1 118 ? 16.616 -15.860 -9.870 1.00 81.00 118 THR A C 1
ATOM 1003 O O . THR A 1 118 ? 16.389 -16.676 -10.761 1.00 81.00 118 THR A O 1
ATOM 1006 N N . SER A 1 119 ? 15.909 -15.878 -8.735 1.00 79.44 119 SER A N 1
ATOM 1007 C CA . SER A 1 119 ? 14.811 -16.812 -8.491 1.00 79.44 119 SER A CA 1
ATOM 1008 C C . SER A 1 119 ? 13.700 -16.641 -9.538 1.00 79.44 119 SER A C 1
ATOM 1010 O O . SER A 1 119 ? 13.237 -15.521 -9.768 1.00 79.44 119 SER A O 1
ATOM 1012 N N . PRO A 1 120 ? 13.211 -17.735 -10.149 1.00 78.06 120 PRO A N 1
ATOM 1013 C CA . PRO A 1 120 ? 12.040 -17.677 -11.019 1.00 78.06 120 PRO A CA 1
ATOM 1014 C C . PRO A 1 120 ? 10.743 -17.455 -10.225 1.00 78.06 120 PRO A C 1
ATOM 1016 O O . PRO A 1 120 ? 9.750 -17.011 -10.792 1.00 78.06 120 PRO A O 1
ATOM 1019 N N . HIS A 1 121 ? 10.754 -17.748 -8.920 1.00 84.69 121 HIS A N 1
ATOM 1020 C CA . HIS A 1 121 ? 9.580 -17.731 -8.056 1.00 84.69 121 HIS A CA 1
ATOM 1021 C C . HIS A 1 121 ? 9.570 -16.512 -7.125 1.00 84.69 121 HIS A C 1
ATOM 1023 O O . HIS A 1 121 ? 10.526 -16.285 -6.375 1.00 84.69 121 HIS A O 1
ATOM 1029 N N . PHE A 1 122 ? 8.468 -15.759 -7.151 1.00 89.50 122 PHE A N 1
ATOM 1030 C CA . PHE A 1 122 ? 8.285 -14.511 -6.410 1.00 89.50 122 PHE A CA 1
ATOM 1031 C C . PHE A 1 122 ? 7.267 -14.698 -5.281 1.00 89.50 122 PHE A C 1
ATOM 1033 O O . PHE A 1 122 ? 6.064 -14.571 -5.490 1.00 89.50 122 PHE A O 1
ATOM 1040 N N . ILE A 1 123 ? 7.765 -14.925 -4.063 1.00 93.12 123 ILE A N 1
ATOM 1041 C CA . ILE A 1 123 ? 6.950 -15.181 -2.856 1.00 93.12 123 ILE A CA 1
ATOM 1042 C C . ILE A 1 123 ? 5.939 -14.048 -2.588 1.00 93.12 123 ILE A C 1
ATOM 1044 O O . ILE A 1 123 ? 4.822 -14.286 -2.124 1.00 93.12 123 ILE A O 1
ATOM 1048 N N . ILE A 1 124 ? 6.295 -12.812 -2.956 1.00 94.62 124 ILE A N 1
ATOM 1049 C CA . ILE A 1 124 ? 5.419 -11.641 -2.840 1.00 94.62 124 ILE A CA 1
ATOM 1050 C C . ILE A 1 124 ? 4.110 -11.798 -3.637 1.00 94.62 124 ILE A C 1
ATOM 1052 O O . ILE A 1 124 ? 3.055 -11.350 -3.187 1.00 94.62 124 ILE A O 1
ATOM 1056 N N . PHE A 1 125 ? 4.133 -12.478 -4.790 1.00 95.31 125 PHE A N 1
ATOM 1057 C CA . PHE A 1 125 ? 2.931 -12.719 -5.595 1.00 95.31 125 PHE A CA 1
ATOM 1058 C C . PHE A 1 125 ? 1.996 -13.724 -4.922 1.00 95.31 125 PHE A C 1
ATOM 1060 O O . PHE A 1 125 ? 0.781 -13.512 -4.897 1.00 95.31 125 PHE A O 1
ATOM 1067 N N . ASP A 1 126 ? 2.538 -14.775 -4.312 1.00 94.69 126 ASP A N 1
ATOM 1068 C CA . ASP A 1 126 ? 1.729 -15.747 -3.573 1.00 94.69 126 ASP A CA 1
ATOM 1069 C C . ASP A 1 126 ? 1.098 -15.124 -2.343 1.00 94.69 126 ASP A C 1
ATOM 1071 O O . ASP A 1 126 ? -0.077 -15.362 -2.056 1.00 94.69 126 ASP A O 1
ATOM 1075 N N . ARG A 1 127 ? 1.835 -14.251 -1.653 1.00 95.62 127 ARG A N 1
ATOM 1076 C CA . ARG A 1 127 ? 1.285 -13.462 -0.555 1.00 95.62 127 ARG A CA 1
ATOM 1077 C C . ARG A 1 127 ? 0.151 -12.555 -1.022 1.00 95.62 127 ARG A C 1
ATOM 1079 O O . ARG A 1 127 ? -0.890 -12.529 -0.366 1.00 95.62 127 ARG A O 1
ATOM 1086 N N . CYS A 1 128 ? 0.306 -11.865 -2.153 1.00 95.81 128 CYS A N 1
ATOM 1087 C CA . CYS A 1 128 ? -0.769 -11.073 -2.753 1.00 95.81 128 CYS A CA 1
ATOM 1088 C C . CYS A 1 128 ? -2.035 -11.903 -2.985 1.00 95.81 128 CYS A C 1
ATOM 1090 O O . CYS A 1 128 ? -3.121 -11.475 -2.599 1.00 95.81 128 CYS A O 1
ATOM 1092 N N . ARG A 1 129 ? -1.914 -13.107 -3.551 1.00 95.25 129 ARG A N 1
ATOM 1093 C CA . ARG A 1 129 ? -3.064 -13.990 -3.805 1.00 95.25 129 ARG A CA 1
ATOM 1094 C C . ARG A 1 129 ? -3.678 -14.514 -2.507 1.00 95.25 129 ARG A C 1
ATOM 1096 O O . ARG A 1 129 ? -4.882 -14.372 -2.298 1.00 95.25 129 ARG A O 1
ATOM 1103 N N . ARG A 1 130 ? -2.849 -15.058 -1.611 1.00 95.31 130 ARG A N 1
ATOM 1104 C CA . ARG A 1 130 ? -3.259 -15.643 -0.324 1.00 95.31 130 ARG A CA 1
ATOM 1105 C C . ARG A 1 130 ? -3.974 -14.627 0.560 1.00 95.31 130 ARG A C 1
ATOM 1107 O O . ARG A 1 130 ? -4.993 -14.938 1.165 1.00 95.31 130 ARG A O 1
ATOM 1114 N N . GLU A 1 131 ? -3.457 -13.404 0.625 1.00 94.94 131 GLU A N 1
ATOM 1115 C CA . GLU A 1 131 ? -4.009 -12.337 1.464 1.00 94.94 131 GLU A CA 1
ATOM 1116 C C . GLU A 1 131 ? -5.004 -11.437 0.715 1.00 94.94 131 GLU A C 1
ATOM 1118 O O . GLU A 1 131 ? -5.530 -10.499 1.312 1.00 94.94 131 GLU A O 1
ATOM 1123 N N . ARG A 1 132 ? -5.277 -11.712 -0.570 1.00 94.50 132 ARG A N 1
ATOM 1124 C CA . ARG A 1 132 ? -6.065 -10.871 -1.491 1.00 94.50 132 ARG A CA 1
ATOM 1125 C C . ARG A 1 132 ? -5.659 -9.396 -1.383 1.00 94.50 132 ARG A C 1
ATOM 1127 O O . ARG A 1 132 ? -6.469 -8.537 -1.021 1.00 94.50 132 ARG A O 1
ATOM 1134 N N . ARG A 1 133 ? -4.371 -9.138 -1.615 1.00 95.62 133 ARG A N 1
ATOM 1135 C CA . ARG A 1 133 ? -3.759 -7.808 -1.625 1.00 95.62 133 ARG A CA 1
ATOM 1136 C C . ARG A 1 133 ? -3.390 -7.400 -3.042 1.00 95.62 133 ARG A C 1
ATOM 1138 O O . ARG A 1 133 ? -2.760 -8.169 -3.765 1.00 95.62 133 ARG A O 1
ATOM 1145 N N . THR A 1 134 ? -3.685 -6.154 -3.377 1.00 96.31 134 THR A N 1
ATOM 1146 C CA . THR A 1 134 ? -3.181 -5.498 -4.578 1.00 96.31 134 THR A CA 1
ATOM 1147 C C . THR A 1 134 ? -1.706 -5.160 -4.391 1.00 96.31 134 THR A C 1
ATOM 1149 O O . THR A 1 134 ? -1.340 -4.458 -3.444 1.00 96.31 134 THR A O 1
ATOM 1152 N N . LEU A 1 135 ? -0.858 -5.667 -5.288 1.00 96.94 135 LEU A N 1
ATOM 1153 C CA . LEU A 1 135 ? 0.555 -5.302 -5.331 1.00 96.94 135 LEU A CA 1
ATOM 1154 C C . LEU A 1 135 ? 0.690 -3.851 -5.796 1.00 96.94 135 LEU A C 1
ATOM 1156 O O . LEU A 1 135 ? 0.105 -3.474 -6.805 1.00 96.94 135 LEU A O 1
ATOM 1160 N N . VAL A 1 136 ? 1.488 -3.051 -5.101 1.00 97.62 136 VAL A N 1
ATOM 1161 C CA . VAL A 1 136 ? 1.837 -1.690 -5.512 1.00 97.62 136 VAL A CA 1
ATOM 1162 C C . VAL A 1 136 ? 3.354 -1.606 -5.592 1.00 97.62 136 VAL A C 1
ATOM 1164 O O . VAL A 1 136 ? 4.047 -1.901 -4.618 1.00 97.62 136 VAL A O 1
ATOM 1167 N N . THR A 1 137 ? 3.881 -1.228 -6.752 1.00 96.25 137 THR A N 1
ATOM 1168 C CA . THR A 1 137 ? 5.328 -1.219 -6.993 1.00 96.25 137 THR A CA 1
ATOM 1169 C C . THR A 1 137 ? 5.752 -0.057 -7.876 1.00 96.25 137 THR A C 1
ATOM 1171 O O . THR A 1 137 ? 4.943 0.486 -8.620 1.00 96.25 137 THR A O 1
ATOM 1174 N N . THR A 1 138 ? 7.028 0.317 -7.821 1.00 95.31 138 THR A N 1
ATOM 1175 C CA . THR A 1 138 ? 7.653 1.221 -8.806 1.00 95.31 138 THR A CA 1
ATOM 1176 C C . THR A 1 138 ? 8.264 0.476 -10.001 1.00 95.31 138 THR A C 1
ATOM 1178 O O . THR A 1 138 ? 8.650 1.089 -10.996 1.00 95.31 138 THR A O 1
ATOM 1181 N N . SER A 1 139 ? 8.360 -0.857 -9.937 1.00 92.81 139 SER A N 1
ATOM 1182 C CA . SER A 1 139 ? 9.049 -1.671 -10.939 1.00 92.81 139 SER A CA 1
ATOM 1183 C C . SER A 1 139 ? 8.116 -2.143 -12.052 1.00 92.81 139 SER A C 1
ATOM 1185 O O . SER A 1 139 ? 7.367 -3.108 -11.899 1.00 92.81 139 SER A O 1
ATOM 1187 N N . TYR A 1 140 ? 8.244 -1.538 -13.234 1.00 92.56 140 TYR A N 1
ATOM 1188 C CA . TYR A 1 140 ? 7.532 -1.992 -14.434 1.00 92.56 140 TYR A CA 1
ATOM 1189 C C . TYR A 1 140 ? 7.885 -3.439 -14.825 1.00 92.56 140 TYR A C 1
ATOM 1191 O O . TYR A 1 140 ? 7.018 -4.223 -15.205 1.00 92.56 140 TYR A O 1
ATOM 1199 N N . LYS A 1 141 ? 9.155 -3.838 -14.657 1.00 90.88 141 LYS A N 1
ATOM 1200 C CA . LYS A 1 141 ? 9.624 -5.203 -14.963 1.00 90.88 141 LYS A CA 1
ATOM 1201 C C . LYS A 1 141 ? 8.911 -6.269 -14.132 1.00 90.88 141 LYS A C 1
ATOM 1203 O O . LYS A 1 141 ? 8.788 -7.403 -14.587 1.00 90.88 141 LYS A O 1
ATOM 1208 N N . LEU A 1 142 ? 8.480 -5.923 -12.919 1.00 89.25 142 LEU A N 1
ATOM 1209 C CA . LEU A 1 142 ? 7.758 -6.839 -12.043 1.00 89.25 142 LEU A CA 1
ATOM 1210 C C . LEU A 1 142 ? 6.332 -7.090 -12.553 1.00 89.25 142 LEU A C 1
ATOM 1212 O O . LEU A 1 142 ? 5.855 -8.218 -12.472 1.00 89.25 142 LEU A O 1
ATOM 1216 N N . LEU A 1 143 ? 5.694 -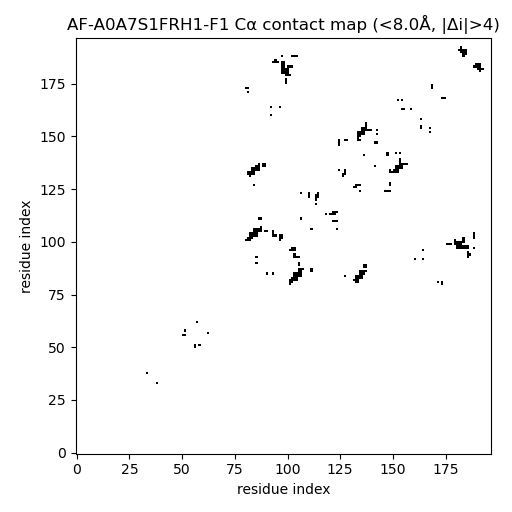6.071 -13.136 1.00 91.00 143 LEU A N 1
ATOM 1217 C CA . LEU A 1 143 ? 4.342 -6.154 -13.700 1.00 91.00 143 LEU A CA 1
ATOM 1218 C C . LEU A 1 143 ? 4.277 -6.960 -14.999 1.00 91.00 143 LEU A C 1
ATOM 1220 O O . LEU A 1 143 ? 3.268 -7.594 -15.280 1.00 91.00 143 LEU A O 1
ATOM 1224 N N . LEU A 1 144 ? 5.365 -6.980 -15.770 1.00 90.00 144 LEU A N 1
ATOM 1225 C CA . LEU A 1 144 ? 5.467 -7.782 -16.993 1.00 90.00 144 LEU A CA 1
ATOM 1226 C C . LEU A 1 144 ? 5.653 -9.285 -16.737 1.00 90.00 144 LEU A C 1
ATOM 1228 O O . LEU A 1 144 ? 5.703 -10.075 -17.681 1.00 90.00 144 LEU A O 1
ATOM 1232 N N . ARG A 1 145 ? 5.810 -9.707 -15.478 1.00 90.31 145 ARG A N 1
ATOM 1233 C CA . ARG A 1 145 ? 5.960 -11.126 -15.151 1.00 90.31 145 ARG A CA 1
ATOM 1234 C C . ARG A 1 145 ? 4.626 -11.839 -15.324 1.00 90.31 145 ARG A C 1
ATOM 1236 O O . ARG A 1 145 ? 3.604 -11.372 -14.837 1.00 90.31 145 ARG A O 1
ATOM 1243 N N . LYS A 1 146 ? 4.669 -13.024 -15.939 1.00 87.88 146 LYS A N 1
ATOM 1244 C CA . LYS A 1 146 ? 3.492 -13.879 -16.162 1.00 87.88 146 LYS A CA 1
ATOM 1245 C C . LYS A 1 146 ? 2.710 -14.164 -14.875 1.00 87.88 146 LYS A C 1
ATOM 1247 O O . LYS A 1 146 ? 1.487 -14.203 -14.900 1.00 87.88 146 LYS A O 1
ATOM 1252 N N . ASP A 1 147 ? 3.419 -14.325 -13.762 1.00 90.00 147 ASP A N 1
ATOM 1253 C CA . ASP A 1 147 ? 2.819 -14.644 -12.466 1.00 90.00 147 ASP A CA 1
ATOM 1254 C C . ASP A 1 147 ? 2.386 -13.403 -11.670 1.00 90.00 147 ASP A C 1
ATOM 1256 O O . ASP A 1 147 ? 1.934 -13.535 -10.530 1.00 90.00 147 ASP A O 1
ATOM 1260 N N . CYS A 1 148 ? 2.514 -12.196 -12.227 1.00 92.00 148 CYS A N 1
ATOM 1261 C CA . CYS A 1 148 ? 2.097 -10.986 -11.532 1.00 92.00 148 CYS A CA 1
ATOM 1262 C C . CYS A 1 148 ? 0.586 -11.049 -11.225 1.00 92.00 148 CYS A C 1
ATOM 1264 O O . CYS A 1 148 ? -0.208 -11.366 -12.115 1.00 92.00 148 CYS A O 1
ATOM 1266 N N . PRO A 1 149 ? 0.159 -10.797 -9.973 1.00 92.19 149 PRO A N 1
ATOM 1267 C CA . PRO A 1 149 ? -1.254 -10.823 -9.628 1.00 92.19 149 PRO A CA 1
ATOM 1268 C C . PRO A 1 149 ? -2.029 -9.746 -10.407 1.00 92.19 149 PRO A C 1
ATOM 1270 O O . PRO A 1 149 ? -1.531 -8.629 -10.582 1.00 92.19 149 PRO A O 1
ATOM 1273 N N . PRO A 1 150 ? -3.264 -10.046 -10.847 1.00 88.31 150 PRO A N 1
ATOM 1274 C CA . PRO A 1 150 ? -4.091 -9.069 -11.538 1.00 88.31 150 PRO A CA 1
ATOM 1275 C C . PRO A 1 150 ? -4.400 -7.883 -10.621 1.00 88.31 150 PRO A C 1
ATOM 1277 O O . PRO A 1 150 ? -4.516 -8.028 -9.402 1.00 88.31 150 PRO A O 1
ATOM 1280 N N . GLY A 1 151 ? -4.535 -6.702 -11.219 1.00 90.19 151 GLY A N 1
ATOM 1281 C CA . GLY A 1 151 ? -4.803 -5.466 -10.484 1.00 90.19 151 GLY A CA 1
ATOM 1282 C C . GLY A 1 151 ? -3.581 -4.866 -9.787 1.00 90.19 151 GLY A C 1
ATOM 1283 O O . GLY A 1 151 ? -3.744 -3.910 -9.039 1.00 90.19 151 GLY A O 1
ATOM 1284 N N . ALA A 1 152 ? -2.370 -5.386 -10.017 1.00 94.50 152 ALA A N 1
ATOM 1285 C CA . ALA A 1 152 ? -1.147 -4.742 -9.553 1.00 94.50 152 ALA A CA 1
ATOM 1286 C C . ALA A 1 152 ? -1.013 -3.313 -10.120 1.00 94.50 152 ALA A C 1
ATOM 1288 O O . ALA A 1 152 ? -1.310 -3.058 -11.287 1.00 94.50 152 ALA A O 1
ATOM 1289 N N . HIS A 1 153 ? -0.555 -2.382 -9.286 1.00 95.50 153 HIS A N 1
ATOM 1290 C CA . HIS A 1 153 ? -0.525 -0.954 -9.577 1.00 95.50 153 HIS A CA 1
ATOM 1291 C C . HIS A 1 153 ? 0.910 -0.427 -9.658 1.00 95.50 153 HIS A C 1
ATOM 1293 O O . HIS A 1 153 ? 1.716 -0.636 -8.745 1.00 95.50 153 HIS A O 1
ATOM 1299 N N . LEU A 1 154 ? 1.214 0.296 -10.739 1.00 95.75 154 LEU A N 1
ATOM 1300 C CA . LEU A 1 154 ? 2.496 0.967 -10.932 1.00 95.75 154 LEU A CA 1
ATOM 1301 C C . LEU A 1 154 ? 2.455 2.375 -10.342 1.00 95.75 154 LEU A C 1
ATOM 1303 O O . LEU A 1 154 ? 1.666 3.212 -10.772 1.00 95.75 154 LEU A O 1
ATOM 1307 N N . VAL A 1 155 ? 3.355 2.662 -9.411 1.00 95.69 155 VAL A N 1
ATOM 1308 C CA . VAL A 1 155 ? 3.593 4.016 -8.916 1.00 95.69 155 VAL A CA 1
ATOM 1309 C C . VAL A 1 155 ? 4.730 4.641 -9.709 1.00 95.69 155 VAL A C 1
ATOM 1311 O O . VAL A 1 155 ? 5.824 4.082 -9.770 1.00 95.69 155 VAL A O 1
ATOM 1314 N N . ASP A 1 156 ? 4.494 5.827 -10.269 1.00 92.50 156 ASP A N 1
ATOM 1315 C CA . ASP A 1 156 ? 5.556 6.620 -10.886 1.00 92.50 156 ASP A CA 1
ATOM 1316 C C . ASP A 1 156 ? 6.573 7.071 -9.816 1.00 92.50 156 ASP A C 1
ATOM 1318 O O . ASP A 1 156 ? 6.207 7.825 -8.904 1.00 92.50 156 ASP A O 1
ATOM 1322 N N . PRO A 1 157 ? 7.850 6.648 -9.897 1.00 90.56 157 PRO A N 1
ATOM 1323 C CA . PRO A 1 157 ? 8.871 7.061 -8.941 1.00 90.56 157 PRO A CA 1
ATOM 1324 C C . PRO A 1 157 ? 9.199 8.561 -9.011 1.00 90.56 157 PRO A C 1
ATOM 1326 O O . PRO A 1 157 ? 9.719 9.099 -8.031 1.00 90.56 157 PRO A O 1
ATOM 1329 N N . ARG A 1 158 ? 8.902 9.237 -10.131 1.00 91.44 158 ARG A N 1
ATOM 1330 C CA . ARG A 1 158 ? 9.147 10.676 -10.335 1.00 91.44 158 ARG A CA 1
ATOM 1331 C C . ARG A 1 158 ? 8.039 11.553 -9.760 1.00 91.44 158 ARG A C 1
ATOM 1333 O O . ARG A 1 158 ? 8.267 12.735 -9.509 1.00 91.44 158 ARG A O 1
ATOM 1340 N N . ALA A 1 159 ? 6.852 10.994 -9.537 1.00 92.56 159 ALA A N 1
ATOM 1341 C CA . ALA A 1 159 ? 5.745 11.725 -8.946 1.00 92.56 159 ALA A CA 1
ATOM 1342 C C . ALA A 1 159 ? 5.992 12.019 -7.456 1.00 92.56 159 ALA A C 1
ATOM 1344 O O . ALA A 1 159 ? 6.630 11.248 -6.724 1.00 92.56 159 ALA A O 1
ATOM 1345 N N . SER A 1 160 ? 5.434 13.139 -6.982 1.00 94.31 160 SER A N 1
ATOM 1346 C CA . SER A 1 160 ? 5.380 13.406 -5.545 1.00 94.31 160 SER A CA 1
ATOM 1347 C C . SER A 1 160 ? 4.539 12.333 -4.853 1.00 94.31 160 SER A C 1
ATOM 1349 O O . SER A 1 160 ? 3.612 11.766 -5.436 1.00 94.31 160 SER A O 1
ATOM 1351 N N . LYS A 1 161 ? 4.852 12.037 -3.591 1.00 91.69 161 LYS A N 1
ATOM 1352 C CA . LYS A 1 161 ? 4.197 10.941 -2.864 1.00 91.69 161 LYS A CA 1
ATOM 1353 C C . LYS A 1 161 ? 2.712 11.222 -2.635 1.00 91.69 161 LYS A C 1
ATOM 1355 O O . LYS A 1 161 ? 1.917 10.291 -2.607 1.00 91.69 161 LYS A O 1
ATOM 1360 N N . GLU A 1 162 ? 2.341 12.493 -2.527 1.00 94.56 162 GLU A N 1
ATOM 1361 C CA . GLU A 1 162 ? 0.966 12.975 -2.412 1.00 94.56 162 GLU A CA 1
ATOM 1362 C C . GLU A 1 162 ? 0.189 12.670 -3.693 1.00 94.56 162 GLU A C 1
ATOM 1364 O O . GLU A 1 162 ? -0.912 12.127 -3.630 1.00 94.56 162 GLU A O 1
ATOM 1369 N N . ARG A 1 163 ? 0.793 12.934 -4.861 1.00 95.56 163 ARG A N 1
ATOM 1370 C CA . ARG A 1 163 ? 0.202 12.582 -6.159 1.00 95.56 163 ARG A CA 1
ATOM 1371 C C . ARG A 1 163 ? 0.101 11.072 -6.336 1.00 95.56 163 ARG A C 1
ATOM 1373 O O . ARG A 1 163 ? -0.939 10.598 -6.780 1.00 95.56 163 ARG A O 1
ATOM 1380 N N . SER A 1 164 ? 1.130 10.310 -5.956 1.00 95.62 164 SER A N 1
ATOM 1381 C CA . SER A 1 164 ? 1.083 8.841 -5.985 1.00 95.62 164 SER A CA 1
ATOM 1382 C C . SER A 1 164 ? -0.038 8.290 -5.105 1.00 95.62 164 SER A C 1
ATOM 1384 O O . SER A 1 164 ? -0.762 7.399 -5.533 1.00 95.62 164 SER A O 1
ATOM 1386 N N . LEU A 1 165 ? -0.205 8.831 -3.893 1.00 95.88 165 LEU A N 1
ATOM 1387 C CA . LEU A 1 165 ? -1.273 8.440 -2.977 1.00 95.88 165 LEU A CA 1
ATOM 1388 C C . LEU A 1 165 ? -2.650 8.751 -3.570 1.00 95.88 165 LEU A C 1
ATOM 1390 O O . LEU A 1 165 ? -3.496 7.863 -3.622 1.00 95.88 165 LEU A O 1
ATOM 1394 N N . ALA A 1 166 ? -2.862 9.980 -4.046 1.00 94.50 166 ALA A N 1
ATOM 1395 C CA . ALA A 1 166 ? -4.127 10.382 -4.653 1.00 94.50 166 ALA A CA 1
ATOM 1396 C C . ALA A 1 166 ? -4.461 9.519 -5.881 1.00 94.50 166 ALA A C 1
ATOM 1398 O O . ALA A 1 166 ? -5.561 8.985 -5.969 1.00 94.50 166 ALA A O 1
ATOM 1399 N N . SER A 1 167 ? -3.496 9.311 -6.782 1.00 94.88 167 SER A N 1
ATOM 1400 C CA . SER A 1 167 ? -3.659 8.471 -7.976 1.00 94.88 167 SER A CA 1
ATOM 1401 C C . SER A 1 167 ? -4.001 7.018 -7.625 1.00 94.88 167 SER A C 1
ATOM 1403 O O . SER A 1 167 ? -4.944 6.446 -8.174 1.00 94.88 167 SER A O 1
ATOM 1405 N N . LEU A 1 168 ? -3.298 6.427 -6.653 1.00 94.94 168 LEU A N 1
ATOM 1406 C CA . LEU A 1 168 ? -3.555 5.064 -6.183 1.00 94.94 168 LEU A CA 1
ATOM 1407 C C . LEU A 1 168 ? -4.967 4.909 -5.601 1.00 94.94 168 LEU A C 1
ATOM 1409 O O . LEU A 1 168 ? -5.633 3.907 -5.847 1.00 94.94 168 LEU A O 1
ATOM 1413 N N . LEU A 1 169 ? -5.423 5.880 -4.809 1.00 93.81 169 LEU A N 1
ATOM 1414 C CA . LEU A 1 169 ? -6.748 5.827 -4.191 1.00 93.81 169 LEU A CA 1
ATOM 1415 C C . LEU A 1 169 ? -7.857 6.050 -5.222 1.00 93.81 169 LEU A C 1
ATOM 1417 O O . LEU A 1 169 ? -8.829 5.300 -5.228 1.00 93.81 169 LEU A O 1
ATOM 1421 N N . LEU A 1 170 ? -7.688 7.024 -6.121 1.00 92.75 170 LEU A N 1
ATOM 1422 C CA . LEU A 1 170 ? -8.647 7.317 -7.187 1.00 92.75 170 LEU A CA 1
ATOM 1423 C C . LEU A 1 170 ? -8.783 6.146 -8.166 1.00 92.75 170 LEU A C 1
ATOM 1425 O O . LEU A 1 170 ? -9.900 5.754 -8.488 1.00 92.75 170 LEU A O 1
ATOM 1429 N N . SER A 1 171 ? -7.667 5.547 -8.589 1.00 91.88 171 SER A N 1
ATOM 1430 C CA . SER A 1 171 ? -7.674 4.411 -9.525 1.00 91.88 171 SER A CA 1
ATOM 1431 C C . SER A 1 171 ? -8.381 3.170 -8.976 1.00 91.88 171 SER A C 1
ATOM 1433 O O . SER A 1 171 ? -8.991 2.432 -9.744 1.00 91.88 171 SER A O 1
ATOM 1435 N N . HIS A 1 172 ? -8.351 2.958 -7.659 1.00 90.94 172 HIS A N 1
ATOM 1436 C CA . HIS A 1 172 ? -9.055 1.852 -7.007 1.00 90.94 172 HIS A CA 1
ATOM 1437 C C . HIS A 1 172 ? -10.413 2.244 -6.410 1.00 90.94 172 HIS A C 1
ATOM 1439 O O . HIS A 1 172 ? -11.040 1.413 -5.753 1.00 90.94 172 HIS A O 1
ATOM 1445 N N . GLY A 1 173 ? -10.858 3.494 -6.587 1.00 89.62 173 GLY A N 1
ATOM 1446 C CA . GLY A 1 173 ? -12.096 3.999 -5.990 1.00 89.62 173 GLY A CA 1
ATOM 1447 C C . GLY A 1 173 ? -12.120 3.892 -4.461 1.00 89.62 173 GLY A C 1
ATOM 1448 O O . GLY A 1 173 ? -13.178 3.677 -3.877 1.00 89.62 173 GLY A O 1
ATOM 1449 N N . ALA A 1 174 ? -10.960 3.979 -3.805 1.00 87.38 174 ALA A N 1
ATOM 1450 C CA . ALA A 1 174 ? -10.836 3.819 -2.362 1.00 87.38 174 ALA A CA 1
ATOM 1451 C C . ALA A 1 174 ? -11.192 5.139 -1.647 1.00 87.38 174 ALA A C 1
ATOM 1453 O O . ALA A 1 174 ? -10.430 6.106 -1.761 1.00 87.38 174 ALA A O 1
ATOM 1454 N N . PRO A 1 175 ? -12.311 5.208 -0.898 1.00 84.06 175 PRO A N 1
ATOM 1455 C CA . PRO A 1 175 ? -12.717 6.438 -0.232 1.00 84.06 175 PRO A CA 1
ATOM 1456 C C . PRO A 1 175 ? -11.780 6.777 0.930 1.00 84.06 175 PRO A C 1
ATOM 1458 O O . PRO A 1 175 ? -11.311 5.900 1.663 1.00 84.06 175 PRO A O 1
ATOM 1461 N N . VAL A 1 176 ? -11.534 8.075 1.119 1.00 89.38 176 VAL A N 1
ATOM 1462 C CA . VAL A 1 176 ? -10.809 8.602 2.279 1.00 89.38 176 VAL A CA 1
ATOM 1463 C C . VAL A 1 176 ? -11.826 9.057 3.316 1.00 89.38 176 VAL A C 1
ATOM 1465 O O . VAL A 1 176 ? -12.506 10.063 3.136 1.00 89.38 176 VAL A O 1
ATOM 1468 N N . GLU A 1 177 ? -11.915 8.316 4.415 1.00 89.56 177 GLU A N 1
ATOM 1469 C CA . GLU A 1 177 ? -12.871 8.569 5.493 1.00 89.56 177 GLU A CA 1
ATOM 1470 C C . GLU A 1 177 ? -12.135 9.022 6.762 1.00 89.56 177 GLU A C 1
ATOM 1472 O O . GLU A 1 177 ? -11.364 8.237 7.323 1.00 89.56 177 GLU A O 1
ATOM 1477 N N . PRO A 1 178 ? -12.387 10.243 7.274 1.00 90.69 178 PRO A N 1
ATOM 1478 C CA . PRO A 1 178 ? -11.730 10.736 8.486 1.00 90.69 178 PRO A CA 1
ATOM 1479 C C . PRO A 1 178 ? -11.940 9.848 9.720 1.00 90.69 178 PRO A C 1
ATOM 1481 O O . PRO A 1 178 ? -11.062 9.765 10.572 1.00 90.69 178 PRO A O 1
ATOM 1484 N N . SER A 1 179 ? -13.073 9.144 9.809 1.00 89.75 179 SER A N 1
ATOM 1485 C CA . SER A 1 179 ? -13.377 8.193 10.891 1.00 89.75 179 SER A CA 1
ATOM 1486 C C . SER A 1 179 ? -12.434 6.988 10.928 1.00 89.75 179 SER A C 1
ATOM 1488 O O . SER A 1 179 ? -12.322 6.321 11.954 1.00 89.75 179 SER A O 1
ATOM 1490 N N . ARG A 1 180 ? -11.747 6.692 9.820 1.00 89.56 180 ARG A N 1
ATOM 1491 C CA . ARG A 1 180 ? -10.794 5.583 9.720 1.00 89.56 180 ARG A CA 1
ATOM 1492 C C . ARG A 1 180 ? -9.364 6.007 10.003 1.00 89.56 180 ARG A C 1
ATOM 1494 O O . ARG A 1 180 ? -8.491 5.139 10.100 1.00 89.56 180 ARG A O 1
ATOM 1501 N N . PHE A 1 181 ? -9.105 7.302 10.136 1.00 94.06 181 PHE A N 1
ATOM 1502 C CA . PHE A 1 181 ? -7.753 7.785 10.355 1.00 94.06 181 PHE A CA 1
ATOM 1503 C C . PHE A 1 181 ? -7.224 7.237 11.675 1.00 94.06 181 PHE A C 1
ATOM 1505 O O . PHE A 1 181 ? -7.949 7.149 12.662 1.00 94.06 181 PHE A O 1
ATOM 1512 N N . LEU A 1 182 ? -5.961 6.814 11.667 1.00 93.69 182 LEU A N 1
ATOM 1513 C CA . LEU A 1 182 ? -5.273 6.265 12.836 1.00 93.69 182 LEU A CA 1
ATOM 1514 C C . LEU A 1 182 ? -5.958 5.027 13.452 1.00 93.69 182 LEU A C 1
ATOM 1516 O O . LEU A 1 182 ? -5.678 4.661 14.586 1.00 93.69 182 LEU A O 1
ATOM 1520 N N . THR A 1 183 ? -6.787 4.307 12.686 1.00 94.25 183 THR A N 1
ATOM 1521 C CA . THR A 1 183 ? -7.299 2.977 13.085 1.00 94.25 183 THR A CA 1
ATOM 1522 C C . THR A 1 183 ? -6.273 1.856 12.871 1.00 94.25 183 THR A C 1
ATOM 1524 O O . THR A 1 183 ? -6.498 0.698 13.240 1.00 94.25 183 THR A O 1
ATOM 1527 N N . ARG A 1 184 ? -5.128 2.180 12.257 1.00 95.19 184 ARG A N 1
ATOM 1528 C CA . ARG A 1 184 ? -4.021 1.267 11.966 1.00 95.19 184 ARG A CA 1
ATOM 1529 C C . ARG A 1 184 ? -2.700 1.855 12.444 1.00 95.19 184 ARG A C 1
ATOM 1531 O O . ARG A 1 184 ? -2.424 3.035 12.250 1.00 95.19 184 ARG A O 1
ATOM 1538 N N . CYS A 1 185 ? -1.847 1.005 13.005 1.00 95.88 185 CYS A N 1
ATOM 1539 C CA . CYS A 1 185 ? -0.488 1.371 13.368 1.00 95.88 185 CYS A CA 1
ATOM 1540 C C . CYS A 1 185 ? 0.317 1.691 12.107 1.00 95.88 185 CYS A C 1
ATOM 1542 O O . CYS A 1 185 ? 0.418 0.873 11.190 1.00 95.88 185 CYS A O 1
ATOM 1544 N N . THR A 1 186 ? 0.945 2.862 12.080 1.00 96.38 186 THR A N 1
ATOM 1545 C CA . THR A 1 186 ? 1.779 3.308 10.957 1.00 96.38 186 THR A CA 1
ATOM 1546 C C . THR A 1 186 ? 3.040 2.456 10.792 1.00 96.38 186 THR A C 1
ATOM 1548 O O . THR A 1 186 ? 3.543 2.328 9.675 1.00 96.38 186 THR A O 1
ATOM 1551 N N . VAL A 1 187 ? 3.509 1.802 11.861 1.00 95.62 187 VAL A N 1
ATOM 1552 C CA . VAL A 1 187 ? 4.709 0.949 11.871 1.00 95.62 187 VAL A CA 1
ATOM 1553 C C . VAL A 1 187 ? 4.388 -0.497 11.488 1.00 95.62 187 VAL A C 1
ATOM 1555 O O . VAL A 1 187 ? 4.947 -0.999 10.513 1.00 95.62 187 VAL A O 1
ATOM 1558 N N . CYS A 1 188 ? 3.467 -1.159 12.197 1.00 94.69 188 CYS A N 1
ATOM 1559 C CA . CYS A 1 188 ? 3.207 -2.596 12.026 1.00 94.69 188 CYS A CA 1
ATOM 1560 C C . CYS A 1 188 ? 1.917 -2.940 11.262 1.00 94.69 188 CYS A C 1
ATOM 1562 O O . CYS A 1 188 ? 1.658 -4.117 11.033 1.00 94.69 188 CYS A O 1
ATOM 1564 N N . ASN A 1 189 ? 1.096 -1.956 10.865 1.00 96.50 189 ASN A N 1
ATOM 1565 C CA . ASN A 1 189 ? -0.216 -2.159 10.219 1.00 96.50 189 ASN A CA 1
ATOM 1566 C C . ASN A 1 189 ? -1.272 -2.892 11.089 1.00 96.50 189 ASN A C 1
ATOM 1568 O O . ASN A 1 189 ? -2.361 -3.230 10.609 1.00 96.50 189 ASN A O 1
ATOM 1572 N N . GLY A 1 190 ? -0.979 -3.124 12.374 1.00 95.38 190 GLY A N 1
ATOM 1573 C CA . GLY A 1 190 ? -1.929 -3.671 13.345 1.00 95.38 190 GLY A CA 1
ATOM 1574 C C . GLY A 1 190 ? -3.117 -2.734 13.572 1.00 95.38 190 GLY A C 1
ATOM 1575 O O . GLY A 1 190 ? -2.994 -1.522 13.400 1.00 95.38 190 GLY A O 1
ATOM 1576 N N . ARG A 1 191 ? -4.281 -3.282 13.938 1.00 94.19 191 ARG A N 1
ATOM 1577 C CA . ARG A 1 191 ? -5.443 -2.463 14.315 1.00 94.19 191 ARG A CA 1
ATOM 1578 C C . ARG A 1 191 ? -5.192 -1.817 15.674 1.00 94.19 191 ARG A C 1
ATOM 1580 O O . ARG A 1 191 ? -4.864 -2.525 16.621 1.00 94.19 191 ARG A O 1
ATOM 1587 N N . ILE A 1 192 ? -5.356 -0.501 15.745 1.00 93.56 192 ILE A N 1
ATOM 1588 C CA . ILE A 1 192 ? -5.299 0.244 17.004 1.00 93.56 192 ILE A CA 1
ATOM 1589 C C . ILE A 1 192 ? -6.651 0.072 17.697 1.00 93.56 192 ILE A C 1
ATOM 1591 O O . ILE A 1 192 ? -7.697 0.144 17.050 1.00 93.56 192 ILE A O 1
ATOM 1595 N N . ARG A 1 193 ? -6.614 -0.221 18.994 1.00 89.69 193 ARG A N 1
ATOM 1596 C CA . ARG A 1 193 ? -7.786 -0.346 19.857 1.00 89.69 193 ARG A CA 1
ATOM 1597 C C . ARG A 1 193 ? -7.554 0.507 21.089 1.00 89.69 193 ARG A C 1
ATOM 1599 O O . ARG A 1 193 ? -6.410 0.681 21.503 1.00 89.69 193 ARG A O 1
ATOM 1606 N N . GLU A 1 194 ? -8.641 1.023 21.631 1.00 89.31 194 GLU A N 1
ATOM 1607 C CA . GLU A 1 194 ? -8.627 1.670 22.932 1.00 89.31 194 GLU A CA 1
ATOM 1608 C C . GLU A 1 194 ? -8.239 0.644 24.001 1.00 89.31 194 GLU A C 1
ATOM 1610 O O . GLU A 1 194 ? -8.654 -0.517 23.940 1.00 89.31 194 GLU A O 1
ATOM 1615 N N . VAL A 1 195 ? -7.390 1.067 24.930 1.00 90.94 195 VAL A N 1
ATOM 1616 C CA . VAL A 1 195 ? -7.021 0.296 26.113 1.00 90.94 195 VAL A CA 1
ATOM 1617 C C . VAL A 1 195 ? -7.641 1.039 27.282 1.00 90.94 195 VAL A C 1
ATOM 1619 O O . VAL A 1 195 ? -7.388 2.229 27.445 1.00 90.94 195 VAL A O 1
ATOM 1622 N N . THR A 1 196 ? -8.502 0.361 28.029 1.00 86.25 196 THR A N 1
ATOM 1623 C CA . THR A 1 196 ? -9.023 0.873 29.296 1.00 86.25 196 THR A CA 1
ATOM 1624 C C . THR A 1 196 ? -8.019 0.539 30.388 1.00 86.25 196 THR A C 1
ATOM 1626 O O . THR A 1 196 ? -7.595 -0.618 30.465 1.00 86.25 196 THR A O 1
ATOM 1629 N N . ASP A 1 197 ? -7.648 1.540 31.181 1.00 75.62 197 ASP A N 1
ATOM 1630 C CA . ASP A 1 197 ? -6.794 1.381 32.364 1.00 75.62 197 ASP A CA 1
ATOM 1631 C C . ASP A 1 197 ? -7.488 0.591 33.488 1.00 75.62 197 ASP A C 1
ATOM 1633 O O . ASP A 1 197 ? -8.736 0.682 33.606 1.00 75.62 197 ASP A O 1
#

Foldseek 3Di:
DDDDDPDPVPPPPPPPDDDDDDDDDDDDPDPDDDDPVVVVVVVVVVVVVVLVPPPPDDDPVNVCVVVVPPPPVDDPPDPPQAAAEEEPVCLVLQLVCVQLQHHYHYDDPVQNVCVPDPHLDRVSLVVCVVVVHAYEYCDPVLVPRPSHDPNHHHFPPPDDSVVSNVCVCVVVVNDRDPVNGNLADSPHRDGDDDDDD

pLDDT: mean 78.4, std 19.61, range [36.62, 97.75]